Protein AF-A0A9D2N0K3-F1 (afdb_monomer_lite)

Sequence (232 aa):
MRGRILAAALCLTGLLSFAAYGDQWVEIEDGVWEYRLDDGTYLADGFTPDGYFIDGSGRWTENAVVLETEVPNRNSFLPPTDENAFLDYADILNDVQRVLYWDLGDIRRFRISDDRISFCAADGDELTELFTLYQNRNGGNYQLVLKTGLTREAGKKPSVSWYDYECLRLLLRRISRTGDQLAEAVYYSWEGDNRYGIKMYQQTAVGDALVSYEPSDGAGIYWIEERNLQAS

Secondary structure (DSSP, 8-state):
----------------------SEEEEEETTEEEEE-TTS-B--SEE-TTSPEE-TTS-EESEEEETTEEEEPPSSPPPTT-TTTTGGGHHHHHHHHHHHHHHH-TTEEEEE-SSEEEEEEEETTEEEEEEEEEEETTTTEEEEEE-S-------SS--HHHHHHHHHHHHHHHH-TTHHHHHHHHHHHHHT--TT-PBBTB-EEETTEEEEEEEETTEEEEEEEE------

pLDDT: mean 88.25, std 17.24, range [32.53, 98.81]

Foldseek 3Di:
DDDDDDDDDDDPDPPPPPPQPALDWDDPDVQKIAHGHSVRHTDEQDARPQQAGHYNVRIDGQFDDQLNATHGFDSFFDWLQDQCLWVVCVVSQVVLVVSCCVQPNQQWDWDDDRFKIFIFGDDPPDTHTQKMWGRPNVVRWIKIKHQDQADCDCPPHRDPSNSVLSVQLSVQSSGGSLSNQVSVQVNCVVVPNNPQVAEAPDWGDGHQWTWHWDDDDSIIMIIIHGDDPPPD

Radius of gyration: 24.44 Å; chains: 1; bounding box: 86×34×76 Å

Structure (mmCIF, N/CA/C/O backbone):
data_AF-A0A9D2N0K3-F1
#
_entry.id   AF-A0A9D2N0K3-F1
#
loop_
_atom_site.group_PDB
_atom_site.id
_atom_site.type_symbol
_atom_site.label_atom_id
_atom_site.label_alt_id
_atom_site.label_comp_id
_atom_site.label_asym_id
_atom_site.label_entity_id
_atom_site.label_seq_id
_atom_site.pdbx_PDB_ins_code
_atom_site.Cartn_x
_atom_site.Cartn_y
_atom_site.Cartn_z
_atom_site.occupancy
_atom_site.B_iso_or_equiv
_atom_site.auth_seq_id
_atom_site.auth_comp_id
_atom_site.auth_asym_id
_atom_site.auth_atom_id
_atom_site.pdbx_PDB_model_num
ATOM 1 N N . MET A 1 1 ? 66.354 -16.611 -58.369 1.00 35.78 1 MET A N 1
ATOM 2 C CA . MET A 1 1 ? 66.027 -15.381 -57.614 1.00 35.78 1 MET A CA 1
ATOM 3 C C . MET A 1 1 ? 64.525 -15.331 -57.393 1.00 35.78 1 MET A C 1
ATOM 5 O O . MET A 1 1 ? 63.779 -15.678 -58.295 1.00 35.78 1 MET A O 1
ATOM 9 N N . ARG A 1 2 ? 64.121 -15.031 -56.156 1.00 35.09 2 ARG A N 1
ATOM 10 C CA . ARG A 1 2 ? 62.748 -15.051 -55.631 1.00 35.09 2 ARG A CA 1
ATOM 11 C C . ARG A 1 2 ? 61.923 -13.872 -56.164 1.00 35.09 2 ARG A C 1
ATOM 13 O O . ARG A 1 2 ? 62.448 -12.771 -56.241 1.00 35.09 2 ARG A O 1
ATOM 20 N N . GLY A 1 3 ? 60.631 -14.099 -56.401 1.00 32.53 3 GLY A N 1
ATOM 21 C CA . GLY A 1 3 ? 59.621 -13.054 -56.595 1.00 32.53 3 GLY A CA 1
ATOM 22 C C . GLY A 1 3 ? 58.213 -13.654 -56.601 1.00 32.53 3 GLY A C 1
ATOM 23 O O . GLY A 1 3 ? 57.745 -14.109 -57.636 1.00 32.53 3 GLY A O 1
ATOM 24 N N . ARG A 1 4 ? 57.573 -13.725 -55.427 1.00 36.72 4 ARG A N 1
ATOM 25 C CA . ARG A 1 4 ? 56.126 -13.979 -55.257 1.00 36.72 4 ARG A CA 1
ATOM 26 C C . ARG A 1 4 ? 55.401 -12.628 -55.314 1.00 36.72 4 ARG A C 1
ATOM 28 O O . ARG A 1 4 ? 56.039 -11.648 -54.953 1.00 36.72 4 ARG A O 1
ATOM 35 N N . ILE A 1 5 ? 54.112 -12.621 -55.677 1.00 35.97 5 ILE A N 1
ATOM 36 C CA . ILE A 1 5 ? 52.979 -11.785 -55.183 1.00 35.97 5 ILE A CA 1
ATOM 37 C C . ILE A 1 5 ? 51.836 -12.000 -56.205 1.00 35.97 5 ILE A C 1
ATOM 39 O O . ILE A 1 5 ? 51.990 -11.671 -57.373 1.00 35.97 5 ILE A O 1
ATOM 43 N N . LEU A 1 6 ? 50.874 -12.888 -55.926 1.00 32.53 6 LEU A N 1
ATOM 44 C CA . LEU A 1 6 ? 49.626 -12.721 -55.152 1.00 32.53 6 LEU A CA 1
ATOM 45 C C . LEU A 1 6 ? 48.484 -12.108 -55.980 1.00 32.53 6 LEU A C 1
ATOM 47 O O . LEU A 1 6 ? 48.467 -10.919 -56.277 1.00 32.53 6 LEU A O 1
ATOM 51 N N . ALA A 1 7 ? 47.523 -12.973 -56.313 1.00 34.91 7 ALA A N 1
ATOM 52 C CA . ALA A 1 7 ? 46.204 -12.631 -56.820 1.00 34.91 7 ALA A CA 1
ATOM 53 C C . ALA A 1 7 ? 45.359 -12.025 -55.689 1.00 34.91 7 ALA A C 1
ATOM 55 O O . ALA A 1 7 ? 45.264 -12.612 -54.610 1.00 34.91 7 ALA A O 1
ATOM 56 N N . ALA A 1 8 ? 44.742 -10.870 -55.936 1.00 32.66 8 ALA A N 1
ATOM 57 C CA . ALA A 1 8 ? 43.737 -10.299 -55.051 1.00 32.66 8 ALA A CA 1
ATOM 58 C C . ALA A 1 8 ? 42.359 -10.836 -55.463 1.00 32.66 8 ALA A C 1
ATOM 60 O O . ALA A 1 8 ? 41.856 -10.524 -56.541 1.00 32.66 8 ALA A O 1
ATOM 61 N N . ALA A 1 9 ? 41.785 -11.687 -54.614 1.00 36.09 9 ALA A N 1
ATOM 62 C CA . ALA A 1 9 ? 40.420 -12.170 -54.741 1.00 36.09 9 ALA A CA 1
ATOM 63 C C . ALA A 1 9 ? 39.441 -11.114 -54.207 1.00 36.09 9 ALA A C 1
ATOM 65 O O . ALA A 1 9 ? 39.617 -10.574 -53.115 1.00 36.09 9 ALA A O 1
ATOM 66 N N . LEU A 1 10 ? 38.407 -10.849 -55.003 1.00 39.22 10 LEU A N 1
ATOM 67 C CA . LEU A 1 10 ? 37.216 -10.097 -54.633 1.00 39.22 10 LEU A CA 1
ATOM 68 C C . LEU A 1 10 ? 36.451 -10.887 -53.553 1.00 39.22 10 LEU A C 1
ATOM 70 O O . LEU A 1 10 ? 35.930 -11.961 -53.843 1.00 39.22 10 LEU A O 1
ATOM 74 N N . CYS A 1 11 ? 36.346 -10.355 -52.337 1.00 34.84 11 CYS A N 1
ATOM 75 C CA . CYS A 1 11 ? 35.355 -10.795 -51.353 1.00 34.84 11 CYS A CA 1
ATOM 76 C C . CYS A 1 11 ? 34.514 -9.582 -50.960 1.00 34.84 11 CYS A C 1
ATOM 78 O O . CYS A 1 11 ? 34.886 -8.803 -50.087 1.00 34.84 11 CYS A O 1
ATOM 80 N N . LEU A 1 12 ? 33.387 -9.409 -51.649 1.00 39.19 12 LEU A N 1
ATOM 81 C CA . LEU A 1 12 ? 32.338 -8.476 -51.262 1.00 39.19 12 LEU A CA 1
ATOM 82 C C . LEU A 1 12 ? 31.472 -9.177 -50.203 1.00 39.19 12 LEU A C 1
ATOM 84 O O . LEU A 1 12 ? 30.485 -9.831 -50.528 1.00 39.19 12 LEU A O 1
ATOM 88 N N . THR A 1 13 ? 31.874 -9.116 -48.935 1.00 48.97 13 THR A N 1
ATOM 89 C CA . THR A 1 13 ? 31.016 -9.557 -47.829 1.00 48.97 13 THR A CA 1
ATOM 90 C C . THR A 1 13 ? 30.050 -8.429 -47.498 1.00 48.97 13 THR A C 1
ATOM 92 O O . THR A 1 13 ? 30.438 -7.432 -46.890 1.00 48.97 13 THR A O 1
ATOM 95 N N . GLY A 1 14 ? 28.793 -8.577 -47.916 1.00 46.31 14 GLY A N 1
ATOM 96 C CA . GLY A 1 14 ? 27.699 -7.775 -47.385 1.00 46.31 14 GLY A CA 1
ATOM 97 C C . GLY A 1 14 ? 27.565 -8.051 -45.891 1.00 46.31 14 GLY A C 1
ATOM 98 O O . GLY A 1 14 ? 27.088 -9.112 -45.496 1.00 46.31 14 GLY A O 1
ATOM 99 N N . LEU A 1 15 ? 28.016 -7.109 -45.067 1.00 41.28 15 LEU A N 1
ATOM 100 C CA . LEU A 1 15 ? 27.668 -7.056 -43.655 1.00 41.28 15 LEU A CA 1
ATOM 101 C C . LEU A 1 15 ? 26.193 -6.657 -43.565 1.00 41.28 15 LEU A C 1
ATOM 103 O O . LEU A 1 15 ? 25.858 -5.476 -43.551 1.00 41.28 15 LEU A O 1
ATOM 107 N N . LEU A 1 16 ? 25.301 -7.645 -43.518 1.00 45.38 16 LEU A N 1
ATOM 108 C CA . LEU A 1 16 ? 24.021 -7.463 -42.842 1.00 45.38 16 LEU A CA 1
ATOM 109 C C . LEU A 1 16 ? 24.315 -7.484 -41.342 1.00 45.38 16 LEU A C 1
ATOM 111 O O . LEU A 1 16 ? 24.185 -8.514 -40.686 1.00 45.38 16 LEU A O 1
ATOM 115 N N . SER A 1 17 ? 24.764 -6.353 -40.805 1.00 43.19 17 SER A N 1
ATOM 116 C CA . SER A 1 17 ? 24.673 -6.131 -39.368 1.00 43.19 17 SER A CA 1
ATOM 117 C C . SER A 1 17 ? 23.209 -5.829 -39.076 1.00 43.19 17 SER A C 1
ATOM 119 O O . SER A 1 17 ? 22.754 -4.700 -39.246 1.00 43.19 17 SER A O 1
ATOM 121 N N . PHE A 1 18 ? 22.452 -6.858 -38.698 1.00 44.47 18 PHE A N 1
ATOM 122 C CA . PHE A 1 18 ? 21.225 -6.650 -37.943 1.00 44.47 18 PHE A CA 1
ATOM 123 C C . PHE A 1 18 ? 21.632 -5.862 -36.702 1.00 44.47 18 PHE A C 1
ATOM 125 O O . PHE A 1 18 ? 22.438 -6.341 -35.906 1.00 44.47 18 PHE A O 1
ATOM 132 N N . ALA A 1 19 ? 21.151 -4.632 -36.568 1.00 46.88 19 ALA A N 1
ATOM 133 C CA . ALA A 1 19 ? 21.215 -3.968 -35.284 1.00 46.88 19 ALA A CA 1
ATOM 134 C C . ALA A 1 19 ? 20.351 -4.802 -34.328 1.00 46.88 19 ALA A C 1
ATOM 136 O O . ALA A 1 19 ? 19.125 -4.808 -34.436 1.00 46.88 19 ALA A O 1
ATOM 137 N N . ALA A 1 20 ? 21.001 -5.580 -33.464 1.00 50.56 20 ALA A N 1
ATOM 138 C CA . ALA A 1 20 ? 20.364 -6.141 -32.287 1.00 50.56 20 ALA A CA 1
ATOM 139 C C . ALA A 1 20 ? 20.064 -4.949 -31.373 1.00 50.56 20 ALA A C 1
ATOM 141 O O . ALA A 1 20 ? 20.935 -4.453 -30.667 1.00 50.56 20 ALA A O 1
ATOM 142 N N . TYR A 1 21 ? 18.858 -4.404 -31.510 1.00 53.94 21 TYR A N 1
ATOM 143 C CA . TYR A 1 21 ? 18.329 -3.324 -30.688 1.00 53.94 21 TYR A CA 1
ATOM 144 C C . TYR A 1 21 ? 17.728 -3.912 -29.399 1.00 53.94 21 TYR A C 1
ATOM 146 O O . TYR A 1 21 ? 16.558 -3.677 -29.103 1.00 53.94 21 TYR A O 1
ATOM 154 N N . GLY A 1 22 ? 18.502 -4.704 -28.661 1.00 62.56 22 GLY A N 1
ATOM 155 C CA . GLY A 1 22 ? 18.151 -5.118 -27.305 1.00 62.56 22 GLY A CA 1
ATOM 156 C C . GLY A 1 22 ? 18.822 -4.247 -26.257 1.00 62.56 22 GLY A C 1
ATOM 157 O O . GLY A 1 22 ? 19.669 -3.420 -26.590 1.00 62.56 22 GLY A O 1
ATOM 158 N N . ASP A 1 23 ? 18.387 -4.405 -25.014 1.00 82.19 23 ASP A N 1
ATOM 159 C CA . ASP A 1 23 ? 18.859 -3.680 -23.834 1.00 82.19 23 ASP A CA 1
ATOM 160 C C . ASP A 1 23 ? 18.548 -2.173 -23.871 1.00 82.19 23 ASP A C 1
ATOM 162 O O . ASP A 1 23 ? 19.384 -1.321 -23.565 1.00 82.19 23 ASP A O 1
ATOM 166 N N . GLN A 1 24 ? 17.329 -1.814 -24.295 1.00 91.81 24 GLN A N 1
ATOM 167 C CA . GLN A 1 24 ? 16.928 -0.408 -24.375 1.00 91.81 24 GLN A CA 1
ATOM 168 C C . GLN A 1 24 ? 15.461 -0.156 -24.045 1.00 91.81 24 GLN A C 1
ATOM 170 O O . GLN A 1 24 ? 14.576 -0.969 -24.324 1.00 91.81 24 GLN A O 1
ATOM 175 N N . TRP A 1 25 ? 15.222 1.051 -23.549 1.00 92.94 25 TRP A N 1
ATOM 176 C CA . TRP A 1 25 ? 13.902 1.635 -23.403 1.00 92.94 25 TRP A CA 1
ATOM 177 C C . TRP A 1 25 ? 13.334 2.071 -24.751 1.00 92.94 25 TRP A C 1
ATOM 179 O O . TRP A 1 25 ? 14.001 2.752 -25.534 1.00 92.94 25 TRP A O 1
ATOM 189 N N . VAL A 1 26 ? 12.085 1.696 -25.007 1.00 93.50 26 VAL A N 1
ATOM 190 C CA . VAL A 1 26 ? 11.316 2.124 -26.174 1.00 93.50 26 VAL A CA 1
ATOM 191 C C . VAL A 1 26 ? 10.008 2.726 -25.691 1.00 93.50 26 VAL A C 1
ATOM 193 O O . VAL A 1 26 ? 9.191 2.035 -25.090 1.00 93.50 26 VAL A O 1
ATOM 196 N N . GLU A 1 27 ? 9.806 4.011 -25.966 1.00 94.25 27 GLU A N 1
ATOM 197 C CA . GLU A 1 27 ? 8.522 4.672 -25.747 1.00 94.25 27 GLU A CA 1
ATOM 198 C C . GLU A 1 27 ? 7.529 4.200 -26.816 1.00 94.25 27 GLU A C 1
ATOM 200 O O . GLU A 1 27 ? 7.789 4.317 -28.019 1.00 94.25 27 GLU A O 1
ATOM 205 N N . ILE A 1 28 ? 6.418 3.610 -26.381 1.00 93.38 28 ILE A N 1
ATOM 206 C CA . ILE A 1 28 ? 5.379 3.069 -27.268 1.00 93.38 28 ILE A CA 1
ATOM 207 C C . ILE A 1 28 ? 4.177 4.009 -27.393 1.00 93.38 28 ILE A C 1
ATOM 209 O O . ILE A 1 28 ? 3.519 4.030 -28.433 1.00 93.38 28 ILE A O 1
ATOM 213 N N . GLU A 1 29 ? 3.919 4.798 -26.353 1.00 91.19 29 GLU A N 1
ATOM 214 C CA . GLU A 1 29 ? 2.908 5.852 -26.254 1.00 91.19 29 GLU A CA 1
ATOM 215 C C . GLU A 1 29 ? 3.476 6.941 -25.328 1.00 91.19 29 GLU A C 1
ATOM 217 O O . GLU A 1 29 ? 4.424 6.673 -24.598 1.00 91.19 29 GLU A O 1
ATOM 222 N N . ASP A 1 30 ? 2.916 8.152 -25.347 1.00 88.44 30 ASP A N 1
ATOM 223 C CA . ASP A 1 30 ? 3.392 9.276 -24.520 1.00 88.44 30 ASP A CA 1
ATOM 224 C C . ASP A 1 30 ? 3.486 8.877 -23.033 1.00 88.44 30 ASP A C 1
ATOM 226 O O . ASP A 1 30 ? 2.473 8.564 -22.400 1.00 88.44 30 ASP A O 1
ATOM 230 N N . GLY A 1 31 ? 4.708 8.816 -22.494 1.00 84.88 31 GLY A N 1
ATOM 231 C CA . GLY A 1 31 ? 4.978 8.417 -21.109 1.00 84.88 31 GLY A CA 1
ATOM 232 C C . GLY A 1 31 ? 4.842 6.915 -20.805 1.00 84.88 31 GLY A C 1
ATOM 233 O O . GLY A 1 31 ? 4.964 6.528 -19.639 1.00 84.88 31 GLY A O 1
ATOM 234 N N . VAL A 1 32 ? 4.614 6.065 -21.814 1.00 89.56 32 VAL A N 1
ATOM 235 C CA . VAL A 1 32 ? 4.508 4.602 -21.687 1.00 89.56 32 VAL A CA 1
ATOM 236 C C . VAL A 1 32 ? 5.680 3.931 -22.395 1.00 89.56 32 VAL A C 1
ATOM 238 O O . VAL A 1 32 ? 5.865 4.056 -23.607 1.00 89.56 32 VAL A O 1
ATOM 241 N N . TRP A 1 33 ? 6.437 3.148 -21.637 1.00 92.94 33 TRP A N 1
ATOM 242 C CA . TRP A 1 33 ? 7.704 2.569 -22.060 1.00 92.94 33 TRP A CA 1
ATOM 243 C C . TRP A 1 33 ? 7.689 1.043 -21.971 1.00 92.94 33 TRP A C 1
ATOM 245 O O . TRP A 1 33 ? 7.097 0.468 -21.061 1.00 92.94 33 TRP A O 1
ATOM 255 N N . GLU A 1 34 ? 8.393 0.387 -22.886 1.00 94.06 34 GLU A N 1
ATOM 256 C CA . GLU A 1 34 ? 8.736 -1.036 -22.826 1.00 94.06 34 GLU A CA 1
ATOM 257 C C . GLU A 1 34 ? 10.262 -1.184 -22.802 1.00 94.06 34 GLU A C 1
ATOM 259 O O . GLU A 1 34 ? 10.984 -0.391 -23.416 1.00 94.06 34 GLU A O 1
ATOM 264 N N . TYR A 1 35 ? 10.768 -2.222 -22.133 1.00 93.44 35 TYR A N 1
ATOM 265 C CA . TYR A 1 35 ? 12.195 -2.546 -22.147 1.00 93.44 35 TYR A CA 1
ATOM 266 C C . TYR A 1 35 ? 12.464 -3.724 -23.086 1.00 93.44 35 TYR A C 1
ATOM 268 O O . TYR A 1 35 ? 12.044 -4.848 -22.804 1.00 93.44 35 TYR A O 1
ATOM 276 N N . ARG A 1 36 ? 13.145 -3.486 -24.213 1.00 93.06 36 ARG A N 1
ATOM 277 C CA . ARG A 1 36 ? 13.449 -4.531 -25.206 1.00 93.06 36 ARG A CA 1
ATOM 278 C C . ARG A 1 36 ? 14.709 -5.299 -24.844 1.00 93.06 36 ARG A C 1
ATOM 280 O O . ARG A 1 36 ? 15.718 -4.695 -24.506 1.00 93.06 36 ARG A O 1
ATOM 287 N N . LEU A 1 37 ? 14.659 -6.618 -24.986 1.00 90.56 37 LEU A N 1
ATOM 288 C CA . LEU A 1 37 ? 15.765 -7.544 -24.748 1.00 90.56 37 LEU A CA 1
ATOM 289 C C . LEU A 1 37 ? 16.501 -7.884 -26.056 1.00 90.56 37 LEU A C 1
ATOM 291 O O . LEU A 1 37 ? 15.980 -7.689 -27.156 1.00 90.56 37 LEU A O 1
ATOM 295 N N . ASP A 1 38 ? 17.720 -8.417 -25.941 1.00 87.31 38 ASP A N 1
ATOM 296 C CA . ASP A 1 38 ? 18.589 -8.791 -27.077 1.00 87.31 38 ASP A CA 1
ATOM 297 C C . ASP A 1 38 ? 17.988 -9.831 -28.026 1.00 87.31 38 ASP A C 1
ATOM 299 O O . ASP A 1 38 ? 18.320 -9.862 -29.213 1.00 87.31 38 ASP A O 1
ATOM 303 N N . ASP A 1 39 ? 17.080 -10.668 -27.533 1.00 85.31 39 ASP A N 1
ATOM 304 C CA . ASP A 1 39 ? 16.366 -11.663 -28.336 1.00 85.31 39 ASP A CA 1
ATOM 305 C C . ASP A 1 39 ? 15.166 -11.078 -29.108 1.00 85.31 39 ASP A C 1
ATOM 307 O O . ASP A 1 39 ? 14.464 -11.806 -29.815 1.00 85.31 39 ASP A O 1
ATOM 311 N N . GLY A 1 40 ? 14.946 -9.763 -29.007 1.00 82.19 40 GLY A N 1
ATOM 312 C CA . GLY A 1 40 ? 13.846 -9.047 -29.646 1.00 82.19 40 GLY A CA 1
ATOM 313 C C . GLY A 1 40 ? 12.512 -9.156 -28.904 1.00 82.19 40 GLY A C 1
ATOM 314 O O . GLY A 1 40 ? 11.510 -8.642 -29.409 1.00 82.19 40 GLY A O 1
ATOM 315 N N . THR A 1 41 ? 12.477 -9.803 -27.736 1.00 89.50 41 THR A N 1
ATOM 316 C CA . THR A 1 41 ? 11.326 -9.767 -26.824 1.00 89.50 41 THR A CA 1
ATOM 317 C C . THR A 1 41 ? 11.370 -8.518 -25.936 1.00 89.50 41 THR A C 1
ATOM 319 O O . THR A 1 41 ? 12.252 -7.667 -26.074 1.00 89.50 41 THR A O 1
ATOM 322 N N . TYR A 1 42 ? 10.390 -8.370 -25.049 1.00 91.06 42 TYR A N 1
ATOM 323 C CA . TYR A 1 42 ? 10.362 -7.317 -24.041 1.00 91.06 42 TYR A CA 1
ATOM 324 C C . TYR A 1 42 ? 10.319 -7.931 -22.642 1.00 91.06 42 TYR A C 1
ATOM 326 O O . TYR A 1 42 ? 9.783 -9.025 -22.443 1.00 91.06 42 TYR A O 1
ATOM 334 N N . LEU A 1 43 ? 10.902 -7.224 -21.676 1.00 91.69 43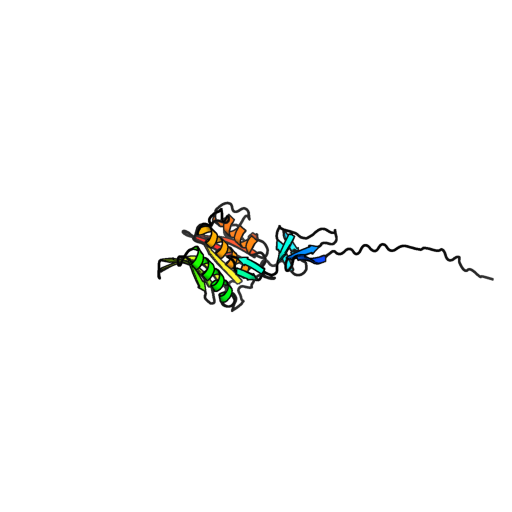 LEU A N 1
ATOM 335 C CA . LEU A 1 43 ? 10.849 -7.601 -20.271 1.00 91.69 43 LEU A CA 1
ATOM 336 C C . LEU A 1 43 ? 9.415 -7.446 -19.751 1.00 91.69 43 LEU A C 1
ATOM 338 O O . LEU A 1 43 ? 8.772 -6.431 -19.994 1.00 91.69 43 LEU A O 1
ATOM 342 N N . ALA A 1 44 ? 8.938 -8.433 -19.002 1.00 91.94 44 ALA A N 1
ATOM 343 C CA . ALA A 1 44 ? 7.699 -8.360 -18.237 1.00 91.94 44 ALA A CA 1
ATOM 344 C C . ALA A 1 44 ? 7.917 -9.044 -16.885 1.00 91.94 44 ALA A C 1
ATOM 346 O O . ALA A 1 44 ? 8.620 -10.055 -16.825 1.00 91.94 44 ALA A O 1
ATOM 347 N N . ASP A 1 45 ? 7.318 -8.490 -15.829 1.00 88.12 45 ASP A N 1
ATOM 348 C CA . ASP A 1 45 ? 7.452 -8.959 -14.441 1.00 88.12 45 ASP A CA 1
ATOM 349 C C . ASP A 1 45 ? 8.922 -9.114 -14.000 1.00 88.12 45 ASP A C 1
ATOM 351 O O . ASP A 1 45 ? 9.388 -10.190 -13.615 1.00 88.12 45 ASP A O 1
ATOM 355 N N . GLY A 1 46 ? 9.696 -8.032 -14.109 1.00 85.62 46 GLY A N 1
ATOM 356 C CA . GLY A 1 46 ? 11.133 -8.080 -13.850 1.00 85.62 46 GLY A CA 1
ATOM 357 C C . GLY A 1 46 ? 11.804 -6.719 -13.721 1.00 85.62 46 GLY A C 1
ATOM 358 O O . GLY A 1 46 ? 11.205 -5.678 -13.974 1.00 85.62 46 GLY A O 1
ATOM 359 N N . PHE A 1 47 ? 13.075 -6.735 -13.318 1.00 85.50 47 PHE A N 1
ATOM 360 C CA . PHE A 1 47 ? 13.886 -5.527 -13.185 1.00 85.50 47 PHE A CA 1
ATOM 361 C C . PHE A 1 47 ? 14.740 -5.297 -14.428 1.00 85.50 47 PHE A C 1
ATOM 363 O O . PHE A 1 47 ? 15.424 -6.213 -14.890 1.00 85.50 47 PHE A O 1
ATOM 370 N N . THR A 1 48 ? 14.730 -4.070 -14.935 1.00 86.56 48 THR A N 1
ATOM 371 C CA . THR A 1 48 ? 15.694 -3.618 -15.934 1.00 86.56 48 THR A CA 1
ATOM 372 C C . THR A 1 48 ? 17.092 -3.512 -15.301 1.00 86.56 48 THR A C 1
ATOM 374 O O . THR A 1 48 ? 17.206 -3.323 -14.082 1.00 86.56 48 THR A O 1
ATOM 377 N N . PRO A 1 49 ? 18.181 -3.610 -16.088 1.00 84.62 49 PRO A N 1
ATOM 378 C CA . PRO A 1 49 ? 19.550 -3.477 -15.580 1.00 84.62 49 PRO A CA 1
ATOM 379 C C . PRO A 1 49 ? 19.830 -2.152 -14.855 1.00 84.62 49 PRO A C 1
ATOM 381 O O . PRO A 1 49 ? 20.653 -2.108 -13.942 1.00 84.62 49 PRO A O 1
ATOM 384 N N . ASP A 1 50 ? 19.138 -1.078 -15.240 1.00 82.50 50 ASP A N 1
ATOM 385 C CA . ASP A 1 50 ? 19.206 0.253 -14.624 1.00 82.50 50 ASP A CA 1
ATOM 386 C C . ASP A 1 50 ? 18.262 0.428 -13.414 1.00 82.50 50 ASP A C 1
ATOM 388 O O . ASP A 1 50 ? 18.265 1.484 -12.782 1.00 82.50 50 ASP A O 1
ATOM 392 N N . GLY A 1 51 ? 17.532 -0.623 -13.019 1.00 78.31 51 GLY A N 1
ATOM 393 C CA . GLY A 1 51 ? 16.897 -0.739 -11.702 1.00 78.31 51 GLY A CA 1
ATOM 394 C C . GLY A 1 51 ? 15.400 -0.429 -11.633 1.00 78.31 51 GLY A C 1
ATOM 395 O O . GLY A 1 51 ? 14.851 -0.406 -10.522 1.00 78.31 51 GLY A O 1
ATOM 396 N N . TYR A 1 52 ? 14.737 -0.231 -12.774 1.00 83.62 52 TYR A N 1
ATOM 397 C CA . TYR A 1 52 ? 13.289 -0.038 -12.863 1.00 83.62 52 TYR A CA 1
ATOM 398 C C . TYR A 1 52 ? 12.569 -1.384 -12.878 1.00 83.62 52 TYR A C 1
ATOM 400 O O . TYR A 1 52 ? 13.064 -2.360 -13.432 1.00 83.62 52 TYR A O 1
ATOM 408 N N . PHE A 1 53 ? 11.387 -1.448 -12.273 1.00 85.31 53 PHE A N 1
ATOM 409 C CA . PHE A 1 53 ? 10.547 -2.640 -12.328 1.00 85.31 53 PHE A CA 1
ATOM 410 C C . PHE A 1 53 ? 9.513 -2.510 -13.448 1.00 85.31 53 PHE A C 1
ATOM 412 O O . PHE A 1 53 ? 8.742 -1.553 -13.449 1.00 85.31 53 PHE A O 1
ATOM 419 N N . ILE A 1 54 ? 9.480 -3.480 -14.360 1.00 86.06 54 ILE A N 1
ATOM 420 C CA . ILE A 1 54 ? 8.422 -3.648 -15.356 1.00 86.06 54 ILE A CA 1
ATOM 421 C C . ILE A 1 54 ? 7.397 -4.629 -14.797 1.00 86.06 54 ILE A C 1
ATOM 423 O O . ILE A 1 54 ? 7.753 -5.749 -14.426 1.00 86.06 54 ILE A O 1
ATOM 427 N N . ASP A 1 55 ? 6.130 -4.227 -14.754 1.00 82.88 55 ASP A N 1
ATOM 428 C CA . ASP A 1 55 ? 5.065 -5.098 -14.265 1.00 82.88 55 ASP A CA 1
ATOM 429 C C . ASP A 1 55 ? 4.717 -6.222 -15.266 1.00 82.88 55 ASP A C 1
ATOM 431 O O . ASP A 1 55 ? 5.300 -6.353 -16.348 1.00 82.88 55 ASP A O 1
ATOM 435 N N . GLY A 1 56 ? 3.753 -7.073 -14.909 1.00 83.56 56 GLY A N 1
ATOM 436 C CA . GLY A 1 56 ? 3.330 -8.194 -15.753 1.00 83.56 56 GLY A CA 1
ATOM 437 C C . GLY A 1 56 ? 2.709 -7.798 -17.100 1.00 83.56 56 GLY A C 1
ATOM 438 O O . GLY A 1 56 ? 2.544 -8.663 -17.960 1.00 83.56 56 GLY A O 1
ATOM 439 N N . SER A 1 57 ? 2.370 -6.521 -17.315 1.00 86.44 57 SER A N 1
ATOM 440 C CA . SER A 1 57 ? 1.915 -6.022 -18.618 1.00 86.44 57 SER A CA 1
ATOM 441 C C . SER A 1 57 ? 3.065 -5.807 -19.607 1.00 86.44 57 SER A C 1
ATOM 443 O O . SER A 1 57 ? 2.812 -5.698 -20.808 1.00 86.44 57 SER A O 1
ATOM 445 N N . GLY A 1 58 ? 4.311 -5.769 -19.122 1.00 88.69 58 GLY A N 1
ATOM 446 C CA . GLY A 1 58 ? 5.485 -5.430 -19.927 1.00 88.69 58 GLY A CA 1
ATOM 447 C C . GLY A 1 58 ? 5.690 -3.927 -20.122 1.00 88.69 58 GLY A C 1
ATOM 448 O O . GLY A 1 58 ? 6.564 -3.531 -20.890 1.00 88.69 58 GLY A O 1
ATOM 449 N N . ARG A 1 59 ? 4.895 -3.089 -19.444 1.00 89.69 59 ARG A N 1
ATOM 450 C CA . ARG A 1 59 ? 4.916 -1.631 -19.584 1.00 89.69 59 ARG A CA 1
ATOM 451 C C . ARG A 1 59 ? 5.421 -0.959 -18.314 1.00 89.69 59 ARG A C 1
ATOM 453 O O . ARG A 1 59 ? 5.233 -1.453 -17.204 1.00 89.69 59 ARG A O 1
ATOM 460 N N . TRP A 1 60 ? 6.024 0.205 -18.494 1.00 89.31 60 TRP A N 1
ATOM 461 C CA . TRP A 1 60 ? 6.430 1.108 -17.429 1.00 89.31 60 TRP A CA 1
ATOM 462 C C . TRP A 1 60 ? 5.939 2.517 -17.727 1.00 89.31 60 TRP A C 1
ATOM 464 O O . TRP A 1 60 ? 5.973 2.972 -18.869 1.00 89.31 60 TRP A O 1
ATOM 474 N N . THR A 1 61 ? 5.492 3.212 -16.691 1.00 87.00 61 THR A N 1
ATOM 475 C CA . THR A 1 61 ? 5.096 4.619 -16.758 1.00 87.00 61 THR A CA 1
ATOM 476 C C . THR A 1 61 ? 5.863 5.415 -15.714 1.00 87.00 61 THR A C 1
ATOM 478 O O . THR A 1 61 ? 6.325 4.857 -14.719 1.00 87.00 61 THR A O 1
ATOM 481 N N . GLU A 1 62 ? 5.986 6.726 -15.903 1.00 84.69 62 GLU A N 1
ATOM 482 C CA . GLU A 1 62 ? 6.620 7.597 -14.903 1.00 84.69 62 GLU A CA 1
ATOM 483 C C . GLU A 1 62 ? 5.749 7.749 -13.646 1.00 84.69 62 GLU A C 1
ATOM 485 O O . GLU A 1 62 ? 6.241 7.726 -12.517 1.00 84.69 62 GLU A O 1
ATOM 490 N N . ASN A 1 63 ? 4.433 7.825 -13.844 1.00 89.12 63 ASN A N 1
ATOM 491 C CA . ASN A 1 63 ? 3.442 7.949 -12.784 1.00 89.12 63 ASN A CA 1
ATOM 492 C C . ASN A 1 63 ? 2.425 6.810 -12.877 1.00 89.12 63 ASN A C 1
ATOM 494 O O . ASN A 1 63 ? 2.066 6.356 -13.968 1.00 89.12 63 ASN A O 1
ATOM 498 N N . ALA A 1 64 ? 1.918 6.371 -11.732 1.00 89.69 64 ALA A N 1
ATOM 499 C CA . ALA A 1 64 ? 0.668 5.628 -11.659 1.00 89.69 64 ALA A CA 1
ATOM 500 C C . ALA A 1 64 ? -0.479 6.561 -11.288 1.00 89.69 64 ALA A C 1
ATOM 502 O O . ALA A 1 64 ? -0.268 7.626 -10.718 1.00 89.69 64 ALA A O 1
ATOM 503 N N . VAL A 1 65 ? -1.707 6.126 -11.553 1.00 92.88 65 VAL A N 1
ATOM 504 C CA . VAL A 1 65 ? -2.903 6.824 -11.082 1.00 92.88 65 VAL A CA 1
ATOM 505 C C . VAL A 1 65 ? -3.486 6.061 -9.897 1.00 92.88 65 VAL A C 1
ATOM 507 O O . VAL A 1 65 ? -3.745 4.857 -9.983 1.00 92.88 65 VAL A O 1
ATOM 510 N N . VAL A 1 66 ? -3.685 6.752 -8.777 1.00 96.00 66 VAL A N 1
ATOM 511 C CA . VAL A 1 66 ? -4.400 6.250 -7.597 1.00 96.00 66 VAL A CA 1
ATOM 512 C C . VAL A 1 66 ? -5.504 7.243 -7.279 1.00 96.00 66 VAL A C 1
ATOM 514 O O . VAL A 1 66 ? -5.202 8.390 -6.977 1.00 96.00 66 VAL A O 1
ATOM 517 N N . LEU A 1 67 ? -6.769 6.816 -7.351 1.00 97.00 67 LEU A N 1
ATOM 518 C CA . LEU A 1 67 ? -7.927 7.681 -7.078 1.00 97.00 67 LEU A CA 1
ATOM 519 C C . LEU A 1 67 ? -7.795 9.046 -7.776 1.00 97.00 67 LEU A C 1
ATOM 521 O O . LEU A 1 67 ? -7.698 10.078 -7.123 1.00 97.00 67 LEU A O 1
ATOM 525 N N . GLU A 1 68 ? -7.690 9.017 -9.108 1.00 96.69 68 GLU A N 1
ATOM 526 C CA . GLU A 1 68 ? -7.549 10.204 -9.977 1.00 96.69 68 GLU A CA 1
ATOM 527 C C . GLU A 1 68 ? -6.319 11.092 -9.696 1.00 96.69 68 GLU A C 1
ATOM 529 O O . GLU A 1 68 ? -6.184 12.164 -10.279 1.00 96.69 68 GLU A O 1
ATOM 534 N N . THR A 1 69 ? -5.398 10.642 -8.841 1.00 97.12 69 THR A N 1
ATOM 535 C CA . THR A 1 69 ? -4.178 11.366 -8.474 1.00 97.12 69 THR A CA 1
ATOM 536 C C . THR A 1 69 ? -2.967 10.713 -9.124 1.00 97.12 69 THR A C 1
ATOM 538 O O . THR A 1 69 ? -2.795 9.495 -9.035 1.00 97.12 69 THR A O 1
ATOM 541 N N . GLU A 1 70 ? -2.117 11.514 -9.766 1.00 95.06 70 GLU A N 1
ATOM 542 C CA . GLU A 1 70 ? -0.825 11.052 -10.273 1.00 95.06 70 GLU A CA 1
ATOM 543 C C . GLU A 1 70 ? 0.147 10.826 -9.113 1.00 95.06 70 GLU A C 1
ATOM 545 O O . GLU A 1 70 ? 0.379 11.694 -8.273 1.00 95.06 70 GLU A O 1
ATOM 550 N N . VAL A 1 71 ? 0.712 9.626 -9.068 1.00 94.25 71 VAL A N 1
ATOM 551 C CA . VAL A 1 71 ? 1.633 9.173 -8.033 1.00 94.25 71 VAL A CA 1
ATOM 552 C C . VAL A 1 71 ? 2.938 8.767 -8.708 1.00 94.25 71 VAL A C 1
ATOM 554 O O . VAL A 1 71 ? 2.940 7.772 -9.442 1.00 94.25 71 VAL A O 1
ATOM 557 N N . PRO A 1 72 ? 4.047 9.479 -8.446 1.00 89.81 72 PRO A N 1
ATOM 558 C CA . PRO A 1 72 ? 5.338 9.157 -9.033 1.00 89.81 72 PRO A CA 1
ATOM 559 C C . PRO A 1 72 ? 5.792 7.747 -8.686 1.00 89.81 72 PRO A C 1
ATOM 561 O O . PRO A 1 72 ? 5.773 7.332 -7.519 1.00 89.81 72 PRO A O 1
ATOM 564 N N . ASN A 1 73 ? 6.244 7.021 -9.703 1.00 87.19 73 ASN A N 1
ATOM 565 C CA . ASN A 1 73 ? 6.848 5.715 -9.511 1.00 87.19 73 ASN A CA 1
ATOM 566 C C . ASN A 1 73 ? 8.224 5.873 -8.870 1.00 87.19 73 ASN A C 1
ATOM 568 O O . ASN A 1 73 ? 8.946 6.847 -9.092 1.00 87.19 73 ASN A O 1
ATOM 572 N N . ARG A 1 74 ? 8.589 4.908 -8.025 1.00 87.69 74 ARG A N 1
ATOM 573 C CA . ARG A 1 74 ? 9.905 4.890 -7.391 1.00 87.69 74 ARG A CA 1
ATOM 574 C C . ARG A 1 74 ? 10.872 4.041 -8.191 1.00 87.69 74 ARG A C 1
ATOM 576 O O . ARG A 1 74 ? 10.508 2.982 -8.689 1.00 87.69 74 ARG A O 1
ATOM 583 N N . ASN A 1 75 ? 12.131 4.471 -8.175 1.00 82.44 75 ASN A N 1
ATOM 584 C CA . ASN A 1 75 ? 13.263 3.738 -8.750 1.00 82.44 75 ASN A CA 1
ATOM 585 C C . ASN A 1 75 ? 14.121 3.057 -7.675 1.00 82.44 75 ASN A C 1
ATOM 587 O O . ASN A 1 75 ? 15.113 2.405 -7.987 1.00 82.44 75 ASN A O 1
ATOM 591 N N . SER A 1 76 ? 13.739 3.177 -6.399 1.00 87.88 76 SER A N 1
ATOM 592 C CA . SER A 1 76 ? 14.313 2.421 -5.283 1.00 87.88 76 SER A CA 1
ATOM 593 C C . SER A 1 76 ? 13.303 2.266 -4.148 1.00 87.88 76 SER A C 1
ATOM 595 O O . SER A 1 76 ? 12.375 3.076 -4.012 1.00 87.88 76 SER A O 1
ATOM 597 N N . PHE A 1 77 ? 13.526 1.262 -3.299 1.00 93.12 77 PHE A N 1
ATOM 598 C CA . PHE A 1 77 ? 12.880 1.219 -1.995 1.00 93.12 77 PHE A CA 1
ATOM 599 C C . PHE A 1 77 ? 13.250 2.504 -1.235 1.00 93.12 77 PHE A C 1
ATOM 601 O O . PHE A 1 77 ? 14.384 2.988 -1.326 1.00 93.12 77 PHE A O 1
ATOM 608 N N . LEU A 1 78 ? 12.283 3.127 -0.567 1.00 94.62 78 LEU A N 1
ATOM 609 C CA . LEU A 1 78 ? 12.530 4.309 0.252 1.00 94.62 78 LEU A CA 1
ATOM 610 C C . LEU A 1 78 ? 13.163 3.832 1.563 1.00 94.62 78 LEU A C 1
ATOM 612 O O . LEU A 1 78 ? 12.517 3.084 2.290 1.00 94.62 78 LEU A O 1
ATOM 616 N N . PRO A 1 79 ? 14.410 4.197 1.888 1.00 93.31 79 PRO A N 1
ATOM 617 C CA . PRO A 1 79 ? 15.022 3.711 3.111 1.00 93.31 79 PRO A CA 1
ATOM 618 C C . PRO A 1 79 ? 14.279 4.267 4.339 1.00 93.31 79 PRO A C 1
ATOM 620 O O . PRO A 1 79 ? 14.044 5.477 4.417 1.00 93.31 79 PRO A O 1
ATOM 623 N N . PRO A 1 80 ? 13.988 3.439 5.362 1.00 94.38 80 PRO A N 1
ATOM 624 C CA . PRO A 1 80 ? 13.352 3.898 6.595 1.00 94.38 80 PRO A CA 1
ATOM 625 C C . PRO A 1 80 ? 14.146 4.961 7.355 1.00 94.38 80 PRO A C 1
ATOM 627 O O . PRO A 1 80 ? 13.605 5.546 8.279 1.00 94.38 80 PRO A O 1
ATOM 630 N N . THR A 1 81 ? 15.401 5.234 6.998 1.00 92.62 81 THR A N 1
ATOM 631 C CA . THR A 1 81 ? 16.221 6.303 7.586 1.00 92.62 81 THR A CA 1
ATOM 632 C C . THR A 1 81 ? 15.964 7.693 6.993 1.00 92.62 81 THR A C 1
ATOM 634 O O . THR A 1 81 ? 16.498 8.661 7.525 1.00 92.62 81 THR A O 1
ATOM 637 N N . ASP A 1 82 ? 15.195 7.815 5.905 1.00 92.56 82 ASP A N 1
ATOM 638 C CA . ASP A 1 82 ? 14.887 9.105 5.272 1.00 92.56 82 ASP A CA 1
ATOM 639 C C . ASP A 1 82 ? 14.029 9.991 6.195 1.00 92.56 82 ASP A C 1
ATOM 641 O O . ASP A 1 82 ? 12.915 9.628 6.569 1.00 92.56 82 ASP A O 1
ATOM 645 N N . GLU A 1 83 ? 14.531 11.164 6.581 1.00 89.94 83 GLU A N 1
ATOM 646 C CA . GLU A 1 83 ? 13.860 12.024 7.563 1.00 89.94 83 GLU A CA 1
ATOM 647 C C . GLU A 1 83 ? 12.529 12.617 7.074 1.00 89.94 83 GLU A C 1
ATOM 649 O O . GLU A 1 83 ? 11.681 12.950 7.908 1.00 89.94 83 GLU A O 1
ATOM 654 N N . ASN A 1 84 ? 12.327 12.691 5.756 1.00 90.62 84 ASN A N 1
ATOM 655 C CA . ASN A 1 84 ? 11.151 13.283 5.119 1.00 90.62 84 ASN A CA 1
ATOM 656 C C . ASN A 1 84 ? 10.293 12.239 4.392 1.00 90.62 84 ASN A C 1
ATOM 658 O O . ASN A 1 84 ? 9.427 12.591 3.585 1.00 90.62 84 ASN A O 1
ATOM 662 N N . ALA A 1 85 ? 10.486 10.949 4.705 1.00 90.56 85 ALA A N 1
ATOM 663 C CA . ALA A 1 85 ? 9.815 9.843 4.030 1.00 90.56 85 ALA A CA 1
ATOM 664 C C . ALA A 1 85 ? 8.299 10.039 3.898 1.00 90.56 85 ALA A C 1
ATOM 666 O O . ALA A 1 85 ? 7.738 9.692 2.859 1.00 90.56 85 ALA A O 1
ATOM 667 N N . PHE A 1 86 ? 7.640 10.619 4.901 1.00 95.19 86 PHE A N 1
ATOM 668 C CA . PHE A 1 86 ? 6.200 10.867 4.860 1.00 95.19 86 PHE A CA 1
ATOM 669 C C . PHE A 1 86 ? 5.829 12.316 4.569 1.00 95.19 86 PHE A C 1
ATOM 671 O O . PHE A 1 86 ? 4.949 12.531 3.744 1.00 95.19 86 PHE A O 1
ATOM 678 N N . LEU A 1 87 ? 6.501 13.302 5.170 1.00 93.69 87 LEU A N 1
ATOM 679 C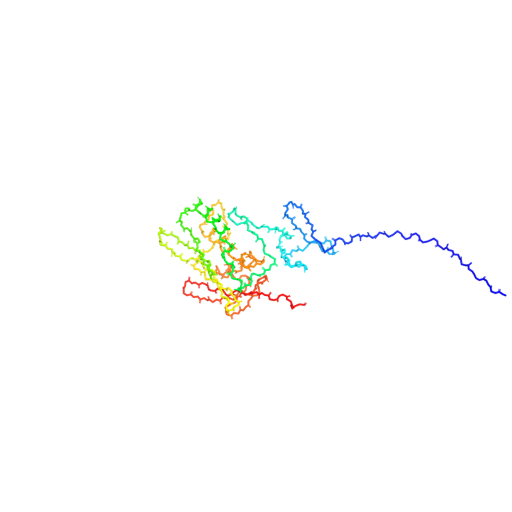 CA . LEU A 1 87 ? 6.123 14.715 5.023 1.00 93.69 87 LEU A CA 1
ATOM 680 C C . LEU A 1 87 ? 6.158 15.204 3.566 1.00 93.69 87 LEU A C 1
ATOM 682 O O . LEU A 1 87 ? 5.247 15.922 3.159 1.00 93.69 87 LEU A O 1
ATOM 686 N N . ASP A 1 88 ? 7.108 14.729 2.755 1.00 92.31 88 ASP A N 1
ATOM 687 C CA . ASP A 1 88 ? 7.191 15.068 1.322 1.00 92.31 88 ASP A CA 1
ATOM 688 C C . ASP A 1 88 ? 6.057 14.453 0.480 1.00 92.31 88 ASP A C 1
ATOM 690 O O . ASP A 1 88 ? 5.935 14.722 -0.712 1.00 92.31 88 ASP A O 1
ATOM 694 N N . TYR A 1 89 ? 5.222 13.603 1.081 1.00 94.44 89 TYR A N 1
ATOM 695 C CA . TYR A 1 89 ? 4.087 12.956 0.428 1.00 94.44 89 TYR A CA 1
ATOM 696 C C . TYR A 1 89 ? 2.748 13.652 0.716 1.00 94.44 89 TYR A C 1
ATOM 698 O O . TYR A 1 89 ? 1.707 13.211 0.229 1.00 94.44 89 TYR A O 1
ATOM 706 N N . ALA A 1 90 ? 2.754 14.739 1.498 1.00 96.56 90 ALA A N 1
ATOM 707 C CA . ALA A 1 90 ? 1.543 15.413 1.962 1.00 96.56 90 ALA A CA 1
ATOM 708 C C . ALA A 1 90 ? 0.649 15.929 0.821 1.00 96.56 90 ALA A C 1
ATOM 710 O O . ALA A 1 90 ? -0.568 15.792 0.911 1.00 96.56 90 ALA A O 1
ATOM 711 N N . ASP A 1 91 ? 1.225 16.477 -0.252 1.00 97.62 91 ASP A N 1
ATOM 712 C CA . ASP A 1 91 ? 0.444 17.017 -1.374 1.00 97.62 91 ASP A CA 1
ATOM 713 C C . ASP A 1 91 ? -0.345 15.917 -2.099 1.00 97.62 91 ASP A C 1
ATOM 715 O O . ASP A 1 91 ? -1.551 16.055 -2.301 1.00 97.62 91 ASP A O 1
ATOM 719 N N . ILE A 1 92 ? 0.290 14.769 -2.357 1.00 97.94 92 ILE A N 1
ATOM 720 C CA . ILE A 1 92 ? -0.367 13.595 -2.952 1.00 97.94 92 ILE A CA 1
ATOM 721 C C . ILE A 1 92 ? -1.477 13.070 -2.031 1.00 97.94 92 ILE A C 1
ATOM 723 O O . ILE A 1 92 ? -2.580 12.770 -2.489 1.00 97.94 92 ILE A O 1
ATOM 727 N N . LEU A 1 93 ? -1.227 12.990 -0.717 1.00 98.31 93 LEU A N 1
ATOM 728 C CA . LEU A 1 93 ? -2.259 12.584 0.243 1.00 98.31 93 LEU A CA 1
ATOM 729 C C . LEU A 1 93 ? -3.439 13.567 0.267 1.00 98.31 93 LEU A C 1
ATOM 731 O O . LEU A 1 93 ? -4.582 13.129 0.376 1.00 98.31 93 LEU A O 1
ATOM 735 N N . ASN A 1 94 ? -3.185 14.873 0.149 1.00 98.38 94 ASN A N 1
ATOM 736 C CA . ASN A 1 94 ? -4.226 15.902 0.098 1.00 98.38 94 ASN A CA 1
ATOM 737 C C . ASN A 1 94 ? -5.071 15.810 -1.181 1.00 98.38 94 ASN A C 1
ATOM 739 O O . ASN A 1 94 ? -6.284 16.031 -1.130 1.00 98.38 94 ASN A O 1
ATOM 743 N N . ASP A 1 95 ? -4.456 15.474 -2.314 1.00 98.56 95 ASP A N 1
ATOM 744 C CA . ASP A 1 95 ? -5.167 15.268 -3.575 1.00 98.56 95 ASP A CA 1
ATOM 745 C C . ASP A 1 95 ? -6.075 14.038 -3.513 1.00 98.56 95 ASP A C 1
ATOM 747 O O . ASP A 1 95 ? -7.276 14.150 -3.778 1.00 98.56 95 ASP A O 1
ATOM 751 N N . VAL A 1 96 ? -5.561 12.910 -3.016 1.00 98.62 96 VAL A N 1
ATOM 752 C CA . VAL A 1 96 ? -6.373 11.704 -2.799 1.00 98.62 96 VAL A CA 1
ATOM 753 C C . VAL A 1 96 ? -7.475 11.953 -1.763 1.00 98.62 96 VAL A C 1
ATOM 755 O O . VAL A 1 96 ? -8.618 11.534 -1.954 1.00 98.62 96 VAL A O 1
ATOM 758 N N . GLN A 1 97 ? -7.181 12.688 -0.686 1.00 98.50 97 GLN A N 1
ATOM 759 C CA . GLN A 1 97 ? -8.169 13.067 0.330 1.00 98.50 97 GLN A CA 1
ATOM 760 C C . GLN A 1 97 ? -9.353 13.840 -0.268 1.00 98.50 97 GLN A C 1
ATOM 762 O O . GLN A 1 97 ? -10.486 13.694 0.202 1.00 98.50 97 GLN A O 1
ATOM 767 N N . ARG A 1 98 ? -9.109 14.648 -1.303 1.00 98.62 98 ARG A N 1
ATOM 768 C CA . ARG A 1 98 ? -10.148 15.402 -2.007 1.00 98.62 98 ARG A CA 1
ATOM 769 C C . ARG A 1 98 ? -11.089 14.481 -2.779 1.00 98.62 98 ARG A C 1
ATOM 771 O O . ARG A 1 98 ? -12.301 14.659 -2.689 1.00 98.62 98 ARG A O 1
ATOM 778 N N . VAL A 1 99 ? -10.540 13.478 -3.462 1.00 98.38 99 VAL A N 1
ATOM 779 C CA . VAL A 1 99 ? -11.322 12.467 -4.190 1.00 98.38 99 VAL A CA 1
ATOM 780 C C . VAL A 1 99 ? -12.162 11.636 -3.227 1.00 98.38 99 VAL A C 1
ATOM 782 O O . VAL A 1 99 ? -13.367 11.499 -3.425 1.00 98.38 99 VAL A O 1
ATOM 785 N N . LEU A 1 100 ? -11.576 11.194 -2.111 1.00 98.56 100 LEU A N 1
ATOM 786 C CA . LEU A 1 100 ? -12.320 10.504 -1.054 1.00 98.56 100 LEU A CA 1
ATOM 787 C C . LEU A 1 100 ? -13.486 11.346 -0.526 1.00 98.56 100 LEU A C 1
ATOM 789 O O . LEU A 1 100 ? -14.589 10.830 -0.366 1.00 98.56 100 LEU A O 1
ATOM 793 N N . TYR A 1 101 ? -13.264 12.639 -0.279 1.00 98.00 101 TYR A N 1
ATOM 794 C CA . TYR A 1 101 ? -14.322 13.531 0.191 1.00 98.00 101 TYR A CA 1
ATOM 795 C C . TYR A 1 101 ? -15.449 13.687 -0.837 1.00 98.00 101 TYR A C 1
ATOM 797 O O . TYR A 1 101 ? -16.621 13.693 -0.462 1.00 98.00 101 TYR A O 1
ATOM 805 N N . TRP A 1 102 ? -15.121 13.806 -2.123 1.00 97.94 102 TRP A N 1
ATOM 806 C CA . TRP A 1 102 ? -16.131 13.919 -3.176 1.00 97.94 102 TRP A CA 1
ATOM 807 C C . TRP A 1 102 ? -16.958 12.646 -3.343 1.00 97.94 102 TRP A C 1
ATOM 809 O O . TRP A 1 102 ? -18.182 12.734 -3.464 1.00 97.94 102 TRP A O 1
ATOM 819 N N . ASP A 1 103 ? -16.315 11.484 -3.295 1.00 97.62 103 ASP A N 1
ATOM 820 C CA . ASP A 1 103 ? -16.973 10.208 -3.571 1.00 97.62 103 ASP A CA 1
ATOM 821 C C . ASP A 1 103 ? -17.701 9.629 -2.355 1.00 97.62 103 ASP A C 1
ATOM 823 O O . ASP A 1 103 ? -18.765 9.012 -2.486 1.00 97.62 103 ASP A O 1
ATOM 827 N N . LEU A 1 104 ? -17.129 9.810 -1.164 1.00 97.75 104 LEU A N 1
ATOM 828 C CA . LEU A 1 104 ? -17.574 9.159 0.068 1.00 97.75 104 LEU A CA 1
ATOM 829 C C . LEU A 1 104 ? -18.079 10.140 1.133 1.00 97.75 104 LEU A C 1
ATOM 831 O O . LEU A 1 104 ? -18.727 9.714 2.092 1.00 97.75 104 LEU A O 1
ATOM 835 N N . GLY A 1 105 ? -17.801 11.436 0.987 1.00 97.88 105 GLY A N 1
ATOM 836 C CA . GLY A 1 105 ? -17.967 12.419 2.054 1.00 97.88 105 GLY A CA 1
ATOM 837 C C . GLY A 1 105 ? -16.855 12.336 3.105 1.00 97.88 105 GLY A C 1
ATOM 838 O O . GLY A 1 105 ? -15.806 11.727 2.904 1.00 97.88 105 GLY A O 1
ATOM 839 N N . ASP A 1 106 ? -17.087 12.942 4.269 1.00 96.81 106 ASP A N 1
ATOM 840 C CA . ASP A 1 106 ? -16.104 13.026 5.362 1.00 96.81 106 ASP A CA 1
ATOM 841 C C . ASP A 1 106 ? -16.094 11.772 6.255 1.00 96.81 106 ASP A C 1
ATOM 843 O O . ASP A 1 106 ? -16.224 11.854 7.472 1.00 96.81 106 ASP A O 1
ATOM 847 N N . ILE A 1 107 ? -15.993 10.589 5.640 1.00 98.19 107 ILE A N 1
ATOM 848 C CA . ILE A 1 107 ? -15.963 9.296 6.354 1.00 98.19 107 ILE A CA 1
ATOM 849 C C . ILE A 1 107 ? -14.580 8.634 6.342 1.00 98.19 107 ILE A C 1
ATOM 851 O O . ILE A 1 107 ? -14.393 7.566 6.940 1.00 98.19 107 ILE A O 1
ATOM 855 N N . ARG A 1 108 ? -13.619 9.233 5.628 1.00 98.50 108 ARG A N 1
ATOM 856 C CA . ARG A 1 108 ? -12.232 8.776 5.512 1.00 98.50 108 ARG A CA 1
ATOM 857 C C . ARG A 1 108 ? -11.268 9.941 5.619 1.00 98.50 108 ARG A C 1
ATOM 859 O O . ARG A 1 108 ? -11.470 10.968 4.974 1.00 98.50 108 ARG A O 1
ATOM 866 N N . ARG A 1 109 ? -10.208 9.764 6.410 1.00 98.38 109 ARG A N 1
ATOM 867 C CA . ARG A 1 109 ? -9.213 10.812 6.639 1.00 98.38 109 ARG A CA 1
ATOM 868 C C . ARG A 1 109 ? -7.794 10.264 6.718 1.00 98.38 109 ARG A C 1
ATOM 870 O O . ARG A 1 109 ? -7.535 9.345 7.495 1.00 98.38 109 ARG A O 1
ATOM 877 N N . PHE A 1 110 ? -6.871 10.874 5.981 1.00 98.50 110 PHE A N 1
ATOM 878 C CA . PHE A 1 110 ? -5.441 10.700 6.216 1.00 98.50 110 PHE A CA 1
ATOM 879 C C . PHE A 1 110 ? -4.967 11.549 7.395 1.00 98.50 110 PHE A C 1
ATOM 881 O O . PHE A 1 110 ? -5.379 12.694 7.590 1.00 98.50 110 PHE A O 1
ATOM 888 N N . ARG A 1 111 ? -4.045 10.990 8.172 1.00 98.00 111 ARG A N 1
ATOM 889 C CA . ARG A 1 111 ? -3.224 11.710 9.142 1.00 98.00 111 ARG A CA 1
ATOM 890 C C . ARG A 1 111 ? -1.770 11.423 8.838 1.00 98.00 111 ARG A C 1
ATOM 892 O O . ARG A 1 111 ? -1.412 10.286 8.554 1.00 98.00 111 ARG A O 1
ATOM 899 N N . ILE A 1 112 ? -0.944 12.448 8.947 1.00 97.44 112 ILE A N 1
ATOM 900 C CA . ILE A 1 112 ? 0.480 12.361 8.662 1.00 97.44 112 ILE A CA 1
ATOM 901 C C . ILE A 1 112 ? 1.278 12.983 9.807 1.00 97.44 112 ILE A C 1
ATOM 903 O O . ILE A 1 112 ? 0.879 14.005 10.372 1.00 97.44 112 ILE A O 1
ATOM 907 N N . SER A 1 113 ? 2.388 12.346 10.152 1.00 96.06 113 SER A N 1
ATOM 908 C CA . SER A 1 113 ? 3.448 12.881 11.005 1.00 96.06 113 SER A CA 1
ATOM 909 C C . SER A 1 113 ? 4.812 12.552 10.394 1.00 96.06 113 SER A C 1
ATOM 911 O O . SER A 1 113 ? 4.911 12.050 9.274 1.00 96.06 113 SER A O 1
ATOM 913 N N . ASP A 1 114 ? 5.872 12.866 11.127 1.00 94.62 114 ASP A N 1
ATOM 914 C CA . ASP A 1 114 ? 7.256 12.536 10.790 1.00 94.62 114 ASP A CA 1
ATOM 915 C C . ASP A 1 114 ? 7.524 11.024 10.711 1.00 94.62 114 ASP A C 1
ATOM 917 O O . ASP A 1 114 ? 8.376 10.594 9.934 1.00 94.62 114 ASP A O 1
ATOM 921 N N . ASP A 1 115 ? 6.808 10.233 11.512 1.00 96.06 115 ASP A N 1
ATOM 922 C CA . ASP A 1 115 ? 7.046 8.803 11.710 1.00 96.06 115 ASP A CA 1
ATOM 923 C C . ASP A 1 115 ? 5.898 7.891 11.261 1.00 96.06 115 ASP A C 1
ATOM 925 O O . ASP A 1 115 ? 6.059 6.669 11.310 1.00 96.06 115 ASP A O 1
ATOM 929 N N . ARG A 1 116 ? 4.740 8.427 10.847 1.00 97.81 116 ARG A N 1
ATOM 930 C CA . ARG A 1 116 ? 3.624 7.602 10.359 1.00 97.81 116 ARG A CA 1
ATOM 931 C C . ARG A 1 116 ? 2.688 8.302 9.379 1.00 97.81 116 ARG A C 1
ATOM 933 O O . ARG A 1 116 ? 2.488 9.516 9.427 1.00 97.81 116 ARG A O 1
ATOM 940 N N . ILE A 1 117 ? 2.021 7.485 8.569 1.00 98.69 117 ILE A N 1
ATOM 941 C CA . ILE A 1 117 ? 0.799 7.847 7.845 1.00 98.69 117 ILE A CA 1
ATOM 942 C C . ILE A 1 117 ? -0.316 6.914 8.325 1.00 98.69 117 ILE A C 1
ATOM 944 O O . ILE A 1 117 ? -0.214 5.700 8.152 1.00 98.69 117 ILE A O 1
ATOM 948 N N . SER A 1 118 ? -1.376 7.472 8.910 1.00 98.62 118 SER A N 1
ATOM 949 C CA . SER A 1 118 ? -2.584 6.732 9.298 1.00 98.62 118 SER A CA 1
ATOM 950 C C . SER A 1 118 ? -3.725 7.043 8.335 1.00 98.62 118 SER A C 1
ATOM 952 O O . SER A 1 118 ? -3.955 8.201 7.985 1.00 98.62 118 SER A O 1
ATOM 954 N N . PHE A 1 119 ? -4.487 6.023 7.962 1.00 98.81 119 PHE A N 1
ATOM 955 C CA . PHE A 1 119 ? -5.761 6.158 7.274 1.00 98.81 119 PHE A CA 1
ATOM 956 C C . PHE A 1 119 ? -6.891 5.754 8.216 1.00 98.81 119 PHE A C 1
ATOM 958 O O . PHE A 1 119 ? -6.882 4.659 8.788 1.00 98.81 119 PHE A O 1
ATOM 965 N N . CYS A 1 120 ? -7.852 6.650 8.406 1.00 98.81 120 CYS A N 1
ATOM 966 C CA . CYS A 1 120 ? -8.869 6.526 9.439 1.00 98.81 120 CYS A CA 1
ATOM 967 C C . CYS A 1 120 ? -10.278 6.510 8.852 1.00 98.81 120 CYS A C 1
ATOM 969 O O . CYS A 1 120 ? -10.571 7.247 7.912 1.00 98.81 120 CYS A O 1
ATOM 971 N N . ALA A 1 121 ? -11.175 5.756 9.485 1.00 98.62 121 ALA A N 1
ATOM 972 C CA . ALA A 1 121 ? -12.599 6.047 9.438 1.00 98.62 121 ALA A CA 1
ATOM 973 C C . ALA A 1 121 ? -12.878 7.286 10.297 1.00 98.62 121 ALA A C 1
ATOM 975 O O . ALA A 1 121 ? -12.304 7.423 11.382 1.00 98.62 121 ALA A O 1
ATOM 976 N N . ALA A 1 122 ? -13.744 8.166 9.805 1.00 98.12 122 ALA A N 1
ATOM 977 C CA . ALA A 1 122 ? -14.164 9.371 10.503 1.00 98.12 122 ALA A CA 1
ATOM 978 C C . ALA A 1 122 ? -15.657 9.304 10.845 1.00 98.12 122 ALA A C 1
ATOM 980 O O . ALA A 1 122 ? -16.476 8.957 9.992 1.00 98.12 122 ALA A O 1
ATOM 981 N N . ASP A 1 123 ? -15.981 9.647 12.088 1.00 97.19 123 ASP A N 1
ATOM 982 C CA . ASP A 1 123 ? -17.337 9.921 12.562 1.00 97.19 123 ASP A CA 1
ATOM 983 C C . ASP A 1 123 ? -17.318 11.276 13.285 1.00 97.19 123 ASP A C 1
ATOM 985 O O . ASP A 1 123 ? -16.980 11.392 14.465 1.00 97.19 123 ASP A O 1
ATOM 989 N N . GLY A 1 124 ? -17.547 12.342 12.514 1.00 93.88 124 GLY A N 1
ATOM 990 C CA . GLY A 1 124 ? -17.318 13.713 12.965 1.00 93.88 124 GLY A CA 1
ATOM 991 C C . GLY A 1 124 ? -15.848 13.957 13.326 1.00 93.88 124 GLY A C 1
ATOM 992 O O . GLY A 1 124 ? -14.965 13.912 12.465 1.00 93.88 124 GLY A O 1
ATOM 993 N N . ASP A 1 125 ? -15.592 14.228 14.606 1.00 93.12 125 ASP A N 1
ATOM 994 C CA . ASP A 1 125 ? -14.242 14.456 15.137 1.00 93.12 125 ASP A CA 1
ATOM 995 C C . ASP A 1 125 ? -13.554 13.160 15.599 1.00 93.12 125 ASP A C 1
ATOM 997 O O 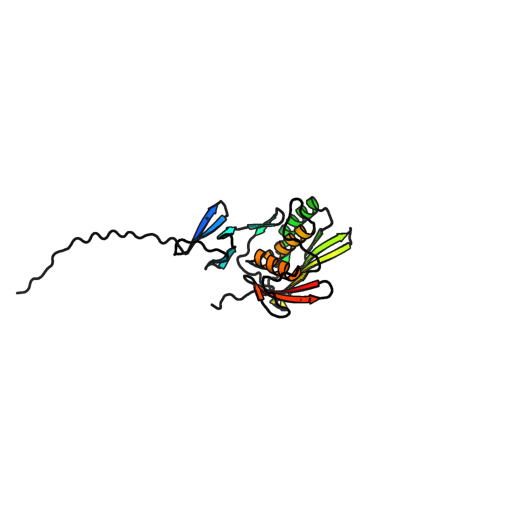. ASP A 1 125 ? -12.337 13.146 15.817 1.00 93.12 125 ASP A O 1
ATOM 1001 N N . GLU A 1 126 ? -14.304 12.065 15.746 1.00 97.06 126 GLU A N 1
ATOM 1002 C CA . GLU A 1 126 ? -13.749 10.776 16.145 1.00 97.06 126 GLU A CA 1
ATOM 1003 C C . GLU A 1 126 ? -13.075 10.095 14.952 1.00 97.06 126 GLU A C 1
ATOM 1005 O O . GLU A 1 126 ? -13.655 9.946 13.875 1.00 97.06 126 GLU A O 1
ATOM 1010 N N . LEU A 1 127 ? -11.825 9.669 15.150 1.00 98.06 127 LEU A N 1
ATOM 1011 C CA . LEU A 1 127 ? -11.024 9.002 14.130 1.00 98.06 127 LEU A CA 1
ATOM 1012 C C . LEU A 1 127 ? -10.609 7.617 14.613 1.00 98.06 127 LEU A C 1
ATOM 1014 O O . LEU A 1 127 ? -9.905 7.486 15.615 1.00 98.06 127 LEU A O 1
ATOM 1018 N N . THR A 1 128 ? -10.992 6.595 13.851 1.00 98.19 128 THR A N 1
ATOM 1019 C CA . THR A 1 128 ? -10.589 5.204 14.086 1.00 98.19 128 THR A CA 1
ATOM 1020 C C . THR A 1 128 ? -9.603 4.768 13.012 1.00 98.19 128 THR A C 1
ATOM 1022 O O . THR A 1 128 ? -9.944 4.754 11.833 1.00 98.19 128 THR A O 1
ATOM 1025 N N . GLU A 1 129 ? -8.379 4.415 13.405 1.00 98.31 129 GLU A N 1
ATOM 1026 C CA . GLU A 1 129 ? -7.352 3.941 12.470 1.00 98.31 129 GLU A CA 1
ATOM 1027 C C . GLU A 1 129 ? -7.765 2.613 11.826 1.00 98.31 129 GLU A C 1
ATOM 1029 O O . GLU A 1 129 ? -7.975 1.616 12.520 1.00 98.31 129 GLU A O 1
ATOM 1034 N N . LEU A 1 130 ? -7.836 2.602 10.496 1.00 98.62 130 LEU A N 1
ATOM 1035 C CA . LEU A 1 130 ? -8.081 1.410 9.686 1.00 98.62 130 LEU A CA 1
ATOM 1036 C C . LEU A 1 130 ? -6.766 0.742 9.305 1.00 98.62 130 LEU A C 1
ATOM 1038 O O . LEU A 1 130 ? -6.639 -0.478 9.396 1.00 98.62 130 LEU A O 1
ATOM 1042 N N . PHE A 1 131 ? -5.778 1.546 8.919 1.00 98.56 131 PHE A N 1
ATOM 1043 C CA . PHE A 1 131 ? -4.396 1.111 8.818 1.00 98.56 131 PHE A CA 1
ATOM 1044 C C . PHE A 1 131 ? -3.422 2.264 9.020 1.00 98.56 131 PHE A C 1
ATOM 1046 O O . PHE A 1 131 ? -3.741 3.421 8.748 1.00 98.56 131 PHE A O 1
ATOM 1053 N N . THR A 1 132 ? -2.219 1.923 9.470 1.00 98.75 132 THR A N 1
ATOM 1054 C CA . THR A 1 132 ? -1.144 2.880 9.728 1.00 98.75 132 THR A CA 1
ATOM 1055 C C . THR A 1 132 ? 0.180 2.305 9.256 1.00 98.75 132 THR A C 1
ATOM 1057 O O . THR A 1 132 ? 0.533 1.187 9.631 1.00 98.75 132 THR A O 1
ATOM 1060 N N . LEU A 1 133 ? 0.913 3.073 8.452 1.00 98.81 133 LEU A N 1
ATOM 1061 C CA . LEU A 1 133 ? 2.287 2.778 8.063 1.00 98.81 133 LEU A CA 1
ATOM 1062 C C . LEU A 1 133 ? 3.233 3.602 8.936 1.00 98.81 133 LEU A C 1
ATOM 1064 O O . LEU A 1 133 ? 3.264 4.826 8.830 1.00 98.81 133 LEU A O 1
ATOM 1068 N N . TYR A 1 134 ? 3.996 2.927 9.784 1.00 98.44 134 TYR A N 1
ATOM 1069 C CA . TYR A 1 134 ? 5.022 3.500 10.645 1.00 98.44 134 TYR A CA 1
ATOM 1070 C C . TYR A 1 134 ? 6.400 3.374 10.001 1.00 98.44 134 TYR A C 1
ATOM 1072 O O . TYR A 1 134 ? 6.734 2.340 9.420 1.00 98.44 134 TYR A O 1
ATOM 1080 N N . GLN A 1 135 ? 7.220 4.403 10.169 1.00 97.38 135 GLN A N 1
ATOM 1081 C CA . GLN A 1 135 ? 8.628 4.427 9.805 1.00 97.38 135 GLN A CA 1
ATOM 1082 C C . GLN A 1 135 ? 9.489 4.181 11.048 1.00 97.38 135 GLN A C 1
ATOM 1084 O O . GLN A 1 135 ? 9.688 5.070 11.878 1.00 97.38 135 GLN A O 1
ATOM 1089 N N . ASN A 1 136 ? 10.084 2.994 11.152 1.00 94.94 136 ASN A N 1
ATOM 1090 C CA . ASN A 1 136 ? 10.962 2.651 12.266 1.00 94.94 136 ASN A CA 1
ATOM 1091 C C . ASN A 1 136 ? 12.423 2.935 11.899 1.00 94.94 136 ASN A C 1
ATOM 1093 O O . ASN A 1 136 ? 13.193 2.019 11.600 1.00 94.94 136 ASN A O 1
ATOM 1097 N N . ARG A 1 137 ? 12.826 4.211 11.971 1.00 90.25 137 ARG A N 1
ATOM 1098 C CA . ARG A 1 137 ? 14.168 4.682 11.558 1.00 90.25 137 ARG A CA 1
ATOM 1099 C C . ARG A 1 137 ? 15.315 3.877 12.182 1.00 90.25 137 ARG A C 1
ATOM 1101 O O . ARG A 1 137 ? 16.251 3.492 11.493 1.00 90.25 137 ARG A O 1
ATOM 1108 N N . ASN A 1 138 ? 15.208 3.564 13.474 1.00 85.06 138 ASN A N 1
ATOM 1109 C CA . ASN A 1 138 ? 16.226 2.802 14.211 1.00 85.06 138 ASN A CA 1
ATOM 1110 C C . ASN A 1 138 ? 16.172 1.290 13.949 1.00 85.06 138 ASN A C 1
ATOM 1112 O O . ASN A 1 138 ? 17.169 0.601 14.143 1.00 85.06 138 ASN A O 1
ATOM 1116 N N . GLY A 1 139 ? 15.002 0.774 13.568 1.00 81.50 139 GLY A N 1
ATOM 1117 C CA . GLY A 1 139 ? 14.796 -0.644 13.276 1.00 81.50 139 GLY A CA 1
ATOM 1118 C C . GLY A 1 139 ? 15.147 -1.019 11.838 1.00 81.50 139 GLY A C 1
ATOM 1119 O O . GLY A 1 139 ? 15.229 -2.203 11.537 1.00 81.50 139 GLY A O 1
ATOM 1120 N N . GLY A 1 140 ? 15.345 -0.027 10.961 1.00 89.31 140 GLY A N 1
ATOM 1121 C CA . GLY A 1 140 ? 15.629 -0.255 9.545 1.00 89.31 140 GLY A CA 1
ATOM 1122 C C . GLY A 1 140 ? 14.449 -0.856 8.779 1.00 89.31 140 GLY A C 1
ATOM 1123 O O . GLY A 1 140 ? 14.664 -1.488 7.751 1.00 89.31 140 GLY A O 1
ATOM 1124 N N . ASN A 1 141 ? 13.216 -0.668 9.262 1.00 95.38 141 ASN A N 1
ATOM 1125 C CA . ASN A 1 141 ? 12.008 -1.220 8.649 1.00 95.38 141 ASN A CA 1
ATOM 1126 C C . ASN A 1 141 ? 10.836 -0.230 8.662 1.00 95.38 141 ASN A C 1
ATOM 1128 O O . ASN A 1 141 ? 10.836 0.770 9.386 1.00 95.38 141 ASN A O 1
ATOM 1132 N N . TYR A 1 142 ? 9.820 -0.538 7.866 1.00 98.50 142 TYR A N 1
ATOM 1133 C CA . TYR A 1 142 ? 8.473 -0.020 8.048 1.00 98.50 142 TYR A CA 1
ATOM 1134 C C . TYR A 1 142 ? 7.607 -1.066 8.748 1.00 98.50 142 TYR A C 1
ATOM 1136 O O . TYR A 1 142 ? 7.789 -2.272 8.565 1.00 98.50 142 TYR A O 1
ATOM 1144 N N . GLN A 1 143 ? 6.626 -0.599 9.511 1.00 98.31 143 GLN A N 1
ATOM 1145 C CA . GLN A 1 143 ? 5.582 -1.443 10.077 1.00 98.31 143 GLN A CA 1
ATOM 1146 C C . GLN A 1 143 ? 4.228 -0.972 9.556 1.00 98.31 143 GLN A C 1
ATOM 1148 O O . GLN A 1 143 ? 3.837 0.166 9.791 1.00 98.31 143 GLN A O 1
ATOM 1153 N N . LEU A 1 144 ? 3.494 -1.845 8.877 1.00 98.75 144 LEU A N 1
ATOM 1154 C CA . LEU A 1 144 ? 2.105 -1.608 8.506 1.00 98.75 144 LEU A CA 1
ATOM 1155 C C . LEU A 1 144 ? 1.196 -2.346 9.489 1.00 98.75 144 LEU A C 1
ATOM 1157 O O . LEU A 1 144 ? 1.271 -3.565 9.612 1.00 98.75 144 LEU A O 1
ATOM 1161 N N . VAL A 1 145 ? 0.306 -1.619 10.153 1.00 98.69 145 VAL A N 1
ATOM 1162 C CA . VAL A 1 145 ? -0.773 -2.195 10.963 1.00 98.69 145 VAL A CA 1
ATOM 1163 C C . VAL A 1 145 ? -2.071 -2.066 10.178 1.00 98.69 145 VAL A C 1
ATOM 1165 O O . VAL A 1 145 ? -2.427 -0.954 9.806 1.00 98.69 145 VAL A O 1
ATOM 1168 N N . LEU A 1 146 ? -2.782 -3.169 9.941 1.00 98.56 146 LEU A N 1
ATOM 1169 C CA . LEU A 1 146 ? -4.023 -3.234 9.161 1.00 98.56 146 LEU A CA 1
ATOM 1170 C C . LEU A 1 146 ? -5.160 -3.831 9.999 1.00 98.56 146 LEU A C 1
ATOM 1172 O O . LEU A 1 146 ? -4.977 -4.869 10.624 1.00 98.56 146 LEU A O 1
ATOM 1176 N N . LYS A 1 147 ? -6.322 -3.172 10.031 1.00 98.06 147 LYS A N 1
ATOM 1177 C CA . LYS A 1 147 ? -7.458 -3.496 10.920 1.00 98.06 147 LYS A CA 1
ATOM 1178 C C . LYS A 1 147 ? -8.811 -3.539 10.205 1.00 98.06 147 LYS A C 1
ATOM 1180 O O . LYS A 1 147 ? -9.843 -3.701 10.849 1.00 98.06 147 LYS A O 1
ATOM 1185 N N . THR A 1 148 ? -8.834 -3.344 8.888 1.00 97.69 148 THR A N 1
ATOM 1186 C CA . THR A 1 148 ? -10.071 -3.240 8.102 1.00 97.69 148 THR A CA 1
ATOM 1187 C C . THR A 1 148 ? -10.104 -4.266 6.985 1.00 97.69 148 THR A C 1
ATOM 1189 O O . THR A 1 148 ? -9.060 -4.599 6.432 1.00 97.69 148 THR A O 1
ATOM 1192 N N . GLY A 1 149 ? -11.298 -4.738 6.632 1.00 97.00 149 GLY A N 1
ATOM 1193 C CA . GLY A 1 149 ? -11.496 -5.529 5.419 1.00 97.00 149 GLY A CA 1
ATOM 1194 C C . GLY A 1 149 ? -11.291 -4.674 4.167 1.00 97.00 149 GLY A C 1
ATOM 1195 O O . GLY A 1 149 ? -11.612 -3.481 4.156 1.00 97.00 149 GLY A O 1
ATOM 1196 N N . LEU A 1 150 ? -10.764 -5.291 3.119 1.00 97.94 150 LEU A N 1
ATOM 1197 C CA . LEU A 1 150 ? -10.381 -4.645 1.869 1.00 97.94 150 LEU A CA 1
ATOM 1198 C C . LEU A 1 150 ? -11.083 -5.316 0.684 1.00 97.94 150 LEU A C 1
ATOM 1200 O O . LEU A 1 150 ? -11.337 -6.518 0.678 1.00 97.94 150 LEU A O 1
ATOM 1204 N N . THR A 1 151 ? -11.356 -4.546 -0.368 1.00 97.31 151 THR A N 1
ATOM 1205 C CA . THR A 1 151 ? -11.867 -5.082 -1.637 1.00 97.31 151 THR A CA 1
ATOM 1206 C C . THR A 1 151 ? -10.992 -4.597 -2.781 1.00 97.31 151 THR A C 1
ATOM 1208 O O . THR A 1 151 ? -10.909 -3.404 -3.020 1.00 97.31 151 THR A O 1
ATOM 1211 N N . ARG A 1 152 ? -10.380 -5.503 -3.544 1.00 94.25 152 ARG A N 1
ATOM 1212 C CA . ARG A 1 152 ? -9.537 -5.109 -4.686 1.00 94.25 152 ARG A CA 1
ATOM 1213 C C . ARG A 1 152 ? -10.342 -4.668 -5.912 1.00 94.25 152 ARG A C 1
ATOM 1215 O O . ARG A 1 152 ? -9.945 -3.770 -6.642 1.00 94.25 152 ARG A O 1
ATOM 1222 N N . GLU A 1 153 ? -11.490 -5.301 -6.141 1.00 92.69 153 GLU A N 1
ATOM 1223 C CA . GLU A 1 153 ? -12.298 -5.083 -7.343 1.00 92.69 153 GLU A CA 1
ATOM 1224 C C . GLU A 1 153 ? -13.342 -3.980 -7.132 1.00 92.69 153 GLU A C 1
ATOM 1226 O O . GLU A 1 153 ? -14.251 -4.116 -6.314 1.00 92.69 153 GLU A O 1
ATOM 1231 N N . ALA A 1 154 ? -13.267 -2.912 -7.926 1.00 89.69 154 ALA A N 1
ATOM 1232 C CA . ALA A 1 154 ? -14.179 -1.771 -7.833 1.00 89.69 154 ALA A CA 1
ATOM 1233 C C . ALA A 1 154 ? -15.657 -2.149 -8.081 1.00 89.69 154 ALA A C 1
ATOM 1235 O O . ALA A 1 154 ? -16.580 -1.540 -7.543 1.00 89.69 154 ALA A O 1
ATOM 1236 N N . GLY A 1 155 ? -15.927 -3.161 -8.910 1.00 88.56 155 GLY A N 1
ATOM 1237 C CA . GLY A 1 155 ? -17.283 -3.419 -9.402 1.00 88.56 155 GLY A CA 1
ATOM 1238 C C . GLY A 1 155 ? -17.863 -2.216 -10.171 1.00 88.56 155 GLY A C 1
ATOM 1239 O O . GLY A 1 155 ? -17.149 -1.310 -10.582 1.00 88.56 155 GLY A O 1
ATOM 1240 N N . LYS A 1 156 ? -19.185 -2.194 -10.403 1.00 90.44 156 LYS A N 1
ATOM 1241 C CA . LYS A 1 156 ? -19.853 -1.076 -11.116 1.00 90.44 156 LYS A CA 1
ATOM 1242 C C . LYS A 1 156 ? -20.006 0.189 -10.271 1.00 90.44 156 LYS A C 1
ATOM 1244 O O . LYS A 1 156 ? -20.117 1.281 -10.813 1.00 90.44 156 LYS A O 1
ATOM 1249 N N . LYS A 1 157 ? -20.110 0.009 -8.957 1.00 92.50 157 LYS A N 1
ATOM 1250 C CA . LYS A 1 157 ? -20.152 1.073 -7.963 1.00 92.50 157 LYS A CA 1
ATOM 1251 C C . LYS A 1 157 ? -19.132 0.688 -6.893 1.00 92.50 157 LYS A C 1
ATOM 1253 O O . LYS A 1 157 ? -19.418 -0.267 -6.165 1.00 92.50 157 LYS A O 1
ATOM 1258 N N . PRO A 1 158 ? -17.992 1.389 -6.817 1.00 95.56 158 PRO A N 1
ATOM 1259 C CA . PRO A 1 158 ? -16.959 1.084 -5.843 1.00 95.56 158 PRO A CA 1
ATOM 1260 C C . PRO A 1 158 ? -17.488 1.086 -4.411 1.00 95.56 158 PRO A C 1
ATOM 1262 O O . PRO A 1 158 ? -18.281 1.943 -4.014 1.00 95.56 158 PRO A O 1
ATOM 1265 N N . SER A 1 159 ? -17.091 0.067 -3.650 1.00 97.38 159 SER A N 1
ATOM 1266 C CA . SER A 1 159 ? -17.386 -0.033 -2.219 1.00 97.38 159 SER A CA 1
ATOM 1267 C C . SER A 1 159 ? -16.405 0.819 -1.417 1.00 97.38 159 SER A C 1
ATOM 1269 O O . SER A 1 159 ? -15.303 1.090 -1.880 1.00 97.38 159 SER A O 1
ATOM 1271 N N . VAL A 1 160 ? -16.745 1.182 -0.178 1.00 98.00 160 VAL A N 1
ATOM 1272 C CA . VAL A 1 160 ? -15.802 1.899 0.701 1.00 98.00 160 VAL A CA 1
ATOM 1273 C C . VAL A 1 160 ? -14.512 1.093 0.905 1.00 98.00 160 VAL A C 1
ATOM 1275 O O . VAL A 1 160 ? -13.426 1.639 0.774 1.00 98.00 160 VAL A O 1
ATOM 1278 N N . SER A 1 161 ? -14.616 -0.227 1.098 1.00 97.94 161 SER A N 1
ATOM 1279 C CA . SER A 1 161 ? -13.444 -1.108 1.223 1.00 97.94 161 SER A CA 1
ATOM 1280 C C . SER A 1 161 ? -12.564 -1.169 -0.033 1.00 97.94 161 SER A C 1
ATOM 1282 O O . SER A 1 161 ? -11.426 -1.626 0.050 1.00 97.94 161 SER A O 1
ATOM 1284 N N . TRP A 1 162 ? -13.075 -0.736 -1.191 1.00 98.50 162 TRP A N 1
ATOM 1285 C CA . TRP A 1 162 ? -12.266 -0.569 -2.396 1.00 98.50 162 TRP A CA 1
ATOM 1286 C C . TRP A 1 162 ? -11.410 0.691 -2.346 1.00 98.50 162 TRP A C 1
ATOM 1288 O O . TRP A 1 162 ? -10.209 0.616 -2.584 1.00 98.50 162 TRP A O 1
ATOM 1298 N N . TYR A 1 163 ? -11.985 1.820 -1.931 1.00 98.62 163 TYR A N 1
ATOM 1299 C CA . TYR A 1 163 ? -11.196 3.026 -1.668 1.00 98.62 163 TYR A CA 1
ATOM 1300 C C . TYR A 1 163 ? -10.144 2.771 -0.584 1.00 98.62 163 TYR A C 1
ATOM 1302 O O . TYR A 1 163 ? -9.001 3.193 -0.730 1.00 98.62 163 TYR A O 1
ATOM 1310 N N . ASP A 1 164 ? -10.499 2.014 0.460 1.00 98.69 164 ASP A N 1
ATOM 1311 C CA . ASP A 1 164 ? -9.564 1.625 1.518 1.00 98.69 164 ASP A CA 1
ATOM 1312 C C . ASP A 1 164 ? -8.367 0.829 0.946 1.00 98.69 164 ASP A C 1
ATOM 1314 O O . ASP A 1 164 ? -7.224 1.068 1.340 1.00 98.69 164 ASP A O 1
ATOM 1318 N N . TYR A 1 165 ? -8.599 -0.063 -0.029 1.00 98.69 165 TYR A N 1
ATOM 1319 C CA . TYR A 1 165 ? -7.532 -0.787 -0.732 1.00 98.69 165 TYR A CA 1
ATOM 1320 C C . TYR A 1 165 ? -6.674 0.132 -1.615 1.00 98.69 165 TYR A C 1
ATOM 1322 O O . TYR A 1 165 ? -5.446 0.044 -1.572 1.00 98.69 165 TYR A O 1
ATOM 1330 N N . GLU A 1 166 ? -7.279 1.050 -2.370 1.00 98.62 166 GLU A N 1
ATOM 1331 C CA . GLU A 1 166 ? -6.525 2.023 -3.173 1.00 98.62 166 GLU A CA 1
ATOM 1332 C C . GLU A 1 166 ? -5.647 2.931 -2.296 1.00 98.62 166 GLU A C 1
ATOM 1334 O O . GLU A 1 166 ? -4.506 3.237 -2.646 1.00 98.62 166 GLU A O 1
ATOM 1339 N N . CYS A 1 167 ? -6.124 3.300 -1.107 1.00 98.69 167 CYS A N 1
ATOM 1340 C CA . CYS A 1 167 ? -5.331 4.034 -0.127 1.00 98.69 167 CYS A CA 1
ATOM 1341 C C . CYS A 1 167 ? -4.199 3.180 0.470 1.00 98.69 167 CYS A C 1
ATOM 1343 O O . CYS A 1 167 ? -3.099 3.692 0.665 1.00 98.69 167 CYS A O 1
ATOM 1345 N N . LEU A 1 168 ? -4.401 1.880 0.710 1.00 98.75 168 LEU A N 1
ATOM 1346 C CA . LEU A 1 168 ? -3.301 0.981 1.084 1.00 98.75 168 LEU A CA 1
ATOM 1347 C C . LEU A 1 168 ? -2.236 0.927 -0.025 1.00 98.75 168 LEU A C 1
ATOM 1349 O O . LEU A 1 168 ? -1.038 1.034 0.252 1.00 98.75 168 LEU A O 1
ATOM 1353 N N . ARG A 1 169 ? -2.676 0.806 -1.282 1.00 97.94 169 ARG A N 1
ATOM 1354 C CA . ARG A 1 169 ? -1.810 0.808 -2.465 1.00 97.94 169 ARG A CA 1
ATOM 1355 C C . ARG A 1 169 ? -0.977 2.085 -2.533 1.00 97.94 169 ARG A C 1
ATOM 1357 O O . ARG A 1 169 ? 0.241 2.005 -2.674 1.00 97.94 169 ARG A O 1
ATOM 1364 N N . LEU A 1 170 ? -1.595 3.248 -2.317 1.00 98.19 170 LEU A N 1
ATOM 1365 C CA . LEU A 1 170 ? -0.914 4.546 -2.253 1.00 98.19 170 LEU A CA 1
ATOM 1366 C C . LEU A 1 170 ? 0.261 4.565 -1.262 1.00 98.19 170 LEU A C 1
ATOM 1368 O O . LEU A 1 170 ? 1.331 5.093 -1.578 1.00 98.19 170 LEU A O 1
ATOM 1372 N N . LEU A 1 171 ? 0.062 4.002 -0.067 1.00 98.19 171 LEU A N 1
ATOM 1373 C CA . LEU A 1 171 ? 1.068 3.966 0.998 1.00 98.19 171 LEU A CA 1
ATOM 1374 C C . LEU A 1 171 ? 2.222 3.020 0.654 1.00 98.19 171 LEU A C 1
ATOM 1376 O O . LEU A 1 171 ? 3.381 3.341 0.904 1.00 98.19 171 LEU A O 1
ATOM 1380 N N . LEU A 1 172 ? 1.931 1.868 0.053 1.00 98.12 172 LEU A N 1
ATOM 1381 C CA . LEU A 1 172 ? 2.965 0.890 -0.288 1.00 98.12 172 LEU A CA 1
ATOM 1382 C C . LEU A 1 172 ? 3.767 1.300 -1.530 1.00 98.12 172 LEU A C 1
ATOM 1384 O O . LEU A 1 172 ? 4.977 1.074 -1.570 1.00 98.12 172 LEU A O 1
ATOM 1388 N N . ARG A 1 173 ? 3.155 2.025 -2.475 1.00 95.56 173 ARG A N 1
ATOM 1389 C CA . ARG A 1 173 ? 3.871 2.728 -3.558 1.00 95.56 173 ARG A CA 1
ATOM 1390 C C . ARG A 1 173 ? 4.825 3.801 -3.054 1.00 95.56 173 ARG A C 1
ATOM 1392 O O . ARG A 1 173 ? 5.864 4.027 -3.669 1.00 95.56 173 ARG A O 1
ATOM 1399 N N . ARG A 1 174 ? 4.519 4.441 -1.921 1.00 95.56 174 ARG A N 1
ATOM 1400 C CA . ARG A 1 174 ? 5.435 5.426 -1.335 1.00 95.56 174 ARG A CA 1
ATOM 1401 C C . ARG A 1 174 ? 6.766 4.801 -0.921 1.00 95.56 174 ARG A C 1
ATOM 1403 O O . ARG A 1 174 ? 7.788 5.474 -1.008 1.00 95.56 174 ARG A O 1
ATOM 1410 N N . ILE A 1 175 ? 6.774 3.546 -0.478 1.00 96.44 175 ILE A N 1
ATOM 1411 C CA . ILE A 1 175 ? 7.987 2.919 0.063 1.00 96.44 175 ILE A CA 1
ATOM 1412 C C . ILE A 1 175 ? 8.669 1.938 -0.891 1.00 96.44 175 ILE A C 1
ATOM 1414 O O . ILE A 1 175 ? 9.859 1.702 -0.736 1.00 96.44 175 ILE A O 1
ATOM 1418 N N . SER A 1 176 ? 7.966 1.388 -1.882 1.00 94.75 176 SER A N 1
ATOM 1419 C CA . SER A 1 176 ? 8.465 0.299 -2.733 1.00 94.75 176 SER A CA 1
ATOM 1420 C C . SER A 1 176 ? 8.356 0.642 -4.219 1.00 94.75 176 SER A C 1
ATOM 1422 O O . SER A 1 176 ? 7.357 1.215 -4.661 1.00 94.75 176 SER A O 1
ATOM 1424 N N . ARG A 1 177 ? 9.356 0.230 -5.014 1.00 91.00 177 ARG A N 1
ATOM 1425 C CA . ARG A 1 177 ? 9.279 0.271 -6.490 1.00 91.00 177 ARG A CA 1
ATOM 1426 C C . ARG A 1 177 ? 8.172 -0.629 -7.017 1.00 91.00 177 ARG A C 1
ATOM 1428 O O . ARG A 1 177 ? 7.502 -0.309 -7.989 1.00 91.00 177 ARG A O 1
ATOM 1435 N N . THR A 1 178 ? 7.984 -1.757 -6.343 1.00 92.19 178 THR A N 1
ATOM 1436 C CA . THR A 1 178 ? 6.972 -2.770 -6.631 1.00 92.19 178 THR A CA 1
ATOM 1437 C C . THR A 1 1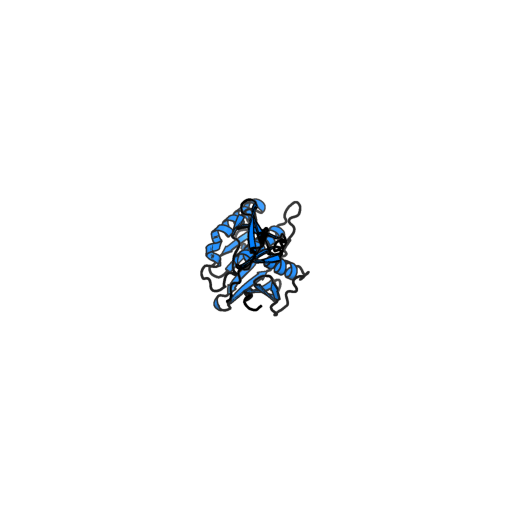78 ? 5.726 -2.558 -5.770 1.00 92.19 178 THR A C 1
ATOM 1439 O O . THR A 1 178 ? 5.109 -3.520 -5.321 1.00 92.19 178 THR A O 1
ATOM 1442 N N . GLY A 1 179 ? 5.358 -1.301 -5.497 1.00 94.31 179 GLY A N 1
ATOM 1443 C CA . GLY A 1 179 ? 4.329 -0.953 -4.514 1.00 94.31 179 GLY A CA 1
ATOM 1444 C C . GLY A 1 179 ? 2.960 -1.594 -4.748 1.00 94.31 179 GLY A C 1
ATOM 1445 O O . GLY A 1 179 ? 2.319 -1.994 -3.781 1.00 94.31 179 GLY A O 1
ATOM 1446 N N . ASP A 1 180 ? 2.531 -1.762 -6.005 1.00 93.56 180 ASP A N 1
ATOM 1447 C CA . ASP A 1 180 ? 1.281 -2.480 -6.308 1.00 93.56 180 ASP A CA 1
ATOM 1448 C C . ASP A 1 180 ? 1.396 -3.973 -5.983 1.00 93.56 180 ASP A C 1
ATOM 1450 O O . ASP A 1 180 ? 0.519 -4.521 -5.324 1.00 93.56 180 ASP A O 1
ATOM 1454 N N . GLN A 1 181 ? 2.499 -4.624 -6.369 1.00 94.31 181 GLN A N 1
ATOM 1455 C CA . GLN A 1 181 ? 2.751 -6.030 -6.032 1.00 94.31 181 GLN A CA 1
ATOM 1456 C C . GLN A 1 181 ? 2.824 -6.231 -4.511 1.00 94.31 181 GLN A C 1
ATOM 1458 O O . GLN A 1 181 ? 2.304 -7.214 -3.983 1.00 94.31 181 GLN A O 1
ATOM 1463 N N . LEU A 1 182 ? 3.438 -5.283 -3.797 1.00 97.25 182 LEU A N 1
ATOM 1464 C CA . LEU A 1 182 ? 3.500 -5.276 -2.339 1.00 97.25 182 LEU A CA 1
ATOM 1465 C C . LEU A 1 182 ? 2.105 -5.117 -1.715 1.00 97.25 182 LEU A C 1
ATOM 1467 O O . LEU A 1 182 ? 1.771 -5.845 -0.778 1.00 97.25 182 LEU A O 1
ATOM 1471 N N . ALA A 1 183 ? 1.273 -4.223 -2.253 1.00 97.94 183 ALA A N 1
ATOM 1472 C CA . ALA A 1 183 ? -0.110 -4.046 -1.814 1.00 97.94 183 ALA A CA 1
ATOM 1473 C C . ALA A 1 183 ? -0.970 -5.284 -2.060 1.00 97.94 183 ALA A C 1
ATOM 1475 O O . ALA A 1 183 ? -1.717 -5.689 -1.168 1.00 97.94 183 ALA A O 1
ATOM 1476 N N . GLU A 1 184 ? -0.816 -5.935 -3.212 1.00 96.75 184 GLU A N 1
ATOM 1477 C CA . GLU A 1 184 ? -1.495 -7.196 -3.500 1.00 96.75 184 GLU A CA 1
ATOM 1478 C C . GLU A 1 184 ? -1.068 -8.302 -2.536 1.00 96.75 184 GLU A C 1
ATOM 1480 O O . GLU A 1 184 ? -1.919 -9.023 -2.012 1.00 96.75 184 GLU A O 1
ATOM 1485 N N . ALA A 1 185 ? 0.228 -8.420 -2.247 1.00 97.94 185 ALA A N 1
ATOM 1486 C CA . ALA A 1 185 ? 0.723 -9.427 -1.319 1.00 97.94 185 ALA A CA 1
ATOM 1487 C C . ALA A 1 185 ? 0.154 -9.238 0.096 1.00 97.94 185 ALA A C 1
ATOM 1489 O O . ALA A 1 185 ? -0.319 -10.207 0.697 1.00 97.94 185 ALA A O 1
ATOM 1490 N N . VAL A 1 186 ? 0.131 -7.997 0.597 1.00 98.38 186 VAL A N 1
ATOM 1491 C CA . VAL A 1 186 ? -0.498 -7.653 1.884 1.00 98.38 186 VAL A CA 1
ATOM 1492 C C . VAL A 1 186 ? -1.999 -7.949 1.856 1.00 98.38 186 VAL A C 1
ATOM 1494 O O . VAL A 1 186 ? -2.508 -8.592 2.775 1.00 98.38 186 VAL A O 1
ATOM 1497 N N . TYR A 1 187 ? -2.702 -7.541 0.797 1.00 98.19 187 TYR A N 1
ATOM 1498 C CA . TYR A 1 187 ? -4.135 -7.779 0.625 1.00 98.19 187 TYR A CA 1
ATOM 1499 C C . TYR A 1 187 ? -4.487 -9.267 0.663 1.00 98.19 187 TYR A C 1
ATOM 1501 O O . TYR A 1 187 ? -5.313 -9.681 1.475 1.00 98.19 187 TYR A O 1
ATOM 1509 N N . TYR A 1 188 ? -3.840 -10.093 -0.163 1.00 97.38 188 TYR A N 1
ATOM 1510 C CA . TYR A 1 188 ? -4.147 -11.522 -0.210 1.00 97.38 188 TYR A CA 1
ATOM 1511 C C . TYR A 1 188 ? -3.761 -12.231 1.086 1.00 97.38 188 TYR A C 1
ATOM 1513 O O . TYR A 1 188 ? -4.471 -13.147 1.497 1.00 97.38 188 TYR A O 1
ATOM 1521 N N . SER A 1 189 ? -2.667 -11.825 1.737 1.00 97.19 189 SER A N 1
ATOM 1522 C CA . SER A 1 189 ? -2.308 -12.334 3.065 1.00 97.19 189 SER A CA 1
ATOM 1523 C C . SER A 1 189 ? -3.387 -12.012 4.104 1.00 97.19 189 SER A C 1
ATOM 1525 O O . SER A 1 189 ? -3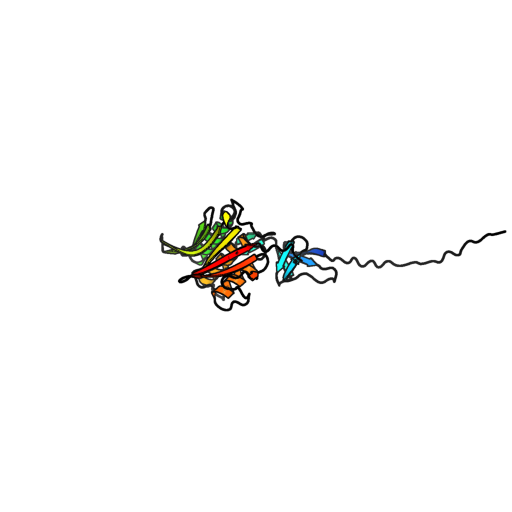.752 -12.883 4.891 1.00 97.19 189 SER A O 1
ATOM 1527 N N . TRP A 1 190 ? -3.927 -10.791 4.089 1.00 96.81 190 TRP A N 1
ATOM 1528 C CA . TRP A 1 190 ? -4.930 -10.327 5.048 1.00 96.81 190 TRP A CA 1
ATOM 1529 C C . TRP A 1 190 ? -6.320 -10.938 4.831 1.00 96.81 190 TRP A C 1
ATOM 1531 O O . TRP A 1 190 ? -6.929 -11.419 5.782 1.00 96.81 190 TRP A O 1
ATOM 1541 N N . GLU A 1 191 ? -6.796 -10.982 3.585 1.00 95.56 191 GLU A N 1
ATOM 1542 C CA . GLU A 1 191 ? -8.125 -11.512 3.235 1.00 95.56 191 GLU A CA 1
ATOM 1543 C C . GLU A 1 191 ? -8.168 -13.056 3.166 1.00 95.56 191 GLU A C 1
ATOM 1545 O O . GLU A 1 191 ? -9.220 -13.647 2.922 1.00 95.56 191 GLU A O 1
ATOM 1550 N N . GLY A 1 192 ? -7.036 -13.730 3.410 1.00 89.19 192 GLY A N 1
ATOM 1551 C CA . GLY A 1 192 ? -6.979 -15.169 3.698 1.00 89.19 192 GLY A CA 1
ATOM 1552 C C . GLY A 1 192 ? -6.600 -16.102 2.541 1.00 89.19 192 GLY A C 1
ATOM 1553 O O . GLY A 1 192 ? -6.588 -17.315 2.736 1.00 89.19 192 GLY A O 1
ATOM 1554 N N . ASP A 1 193 ? -6.261 -15.582 1.361 1.00 91.19 193 ASP A N 1
ATOM 1555 C CA . ASP A 1 193 ? -5.767 -16.390 0.230 1.00 91.19 193 ASP A CA 1
ATOM 1556 C C . ASP A 1 193 ? -4.252 -16.664 0.342 1.00 91.19 193 ASP A C 1
ATOM 1558 O O . ASP A 1 193 ? -3.768 -17.763 0.089 1.00 91.19 193 ASP A O 1
ATOM 1562 N N . ASN A 1 194 ? -3.491 -15.658 0.782 1.00 93.25 194 ASN A N 1
ATOM 1563 C CA . ASN A 1 194 ? -2.041 -15.678 0.984 1.00 93.25 194 ASN A CA 1
ATOM 1564 C C . ASN A 1 194 ? -1.238 -16.308 -0.176 1.00 93.25 194 ASN A C 1
ATOM 1566 O O . ASN A 1 194 ? -0.252 -17.016 0.033 1.00 93.25 194 ASN A O 1
ATOM 1570 N N . ARG A 1 195 ? -1.630 -16.028 -1.426 1.00 94.81 195 ARG A N 1
ATOM 1571 C CA . ARG A 1 195 ? -0.992 -16.584 -2.637 1.00 94.81 195 ARG A CA 1
ATOM 1572 C C . ARG A 1 195 ? 0.486 -16.213 -2.821 1.00 94.81 195 ARG A C 1
ATOM 1574 O O . ARG A 1 195 ? 1.208 -16.920 -3.514 1.00 94.81 195 ARG A O 1
ATOM 1581 N N . TYR A 1 196 ? 0.935 -15.129 -2.187 1.00 95.25 196 TYR A N 1
ATOM 1582 C CA . TYR A 1 196 ? 2.345 -14.713 -2.155 1.00 95.25 196 TYR A CA 1
ATOM 1583 C C . TYR A 1 196 ? 3.156 -15.467 -1.091 1.00 95.25 196 TYR A C 1
ATOM 1585 O O . TYR A 1 196 ? 4.376 -15.335 -1.032 1.00 95.25 196 TYR A O 1
ATOM 1593 N N . GLY A 1 197 ? 2.494 -16.268 -0.251 1.00 96.31 197 GLY A N 1
ATOM 1594 C CA . GLY A 1 197 ? 3.135 -17.105 0.752 1.00 96.31 197 GLY A CA 1
ATOM 1595 C C . GLY A 1 197 ? 3.791 -16.318 1.881 1.00 96.31 197 GLY A C 1
ATOM 1596 O O . GLY A 1 197 ? 4.800 -16.789 2.403 1.00 96.31 197 GLY A O 1
ATOM 1597 N N . ILE A 1 198 ? 3.248 -15.152 2.259 1.00 97.12 198 ILE A N 1
ATOM 1598 C CA . ILE A 1 198 ? 3.744 -14.365 3.394 1.00 97.12 198 ILE A CA 1
ATOM 1599 C C . ILE A 1 198 ? 3.643 -15.216 4.659 1.00 97.12 198 ILE A C 1
ATOM 1601 O O . ILE A 1 198 ? 2.596 -15.784 4.979 1.00 97.12 198 ILE A O 1
ATOM 1605 N N . LYS A 1 199 ? 4.759 -15.329 5.376 1.00 93.56 199 LYS A N 1
ATOM 1606 C CA . LYS A 1 199 ? 4.878 -16.204 6.541 1.00 93.56 199 LYS A CA 1
ATOM 1607 C C . LYS A 1 199 ? 4.814 -15.430 7.847 1.00 93.56 199 LYS A C 1
ATOM 1609 O O . LYS A 1 199 ? 5.313 -14.310 7.966 1.00 93.56 199 LYS A O 1
ATOM 1614 N N . MET A 1 200 ? 4.249 -16.088 8.856 1.00 95.19 200 MET A N 1
ATOM 1615 C CA . MET A 1 200 ? 4.289 -15.601 10.229 1.00 95.19 200 MET A CA 1
ATOM 1616 C C . MET A 1 200 ? 5.732 -15.591 10.734 1.00 95.19 200 MET A C 1
ATOM 1618 O O . MET A 1 200 ? 6.406 -16.620 10.666 1.00 95.19 200 MET A O 1
ATOM 1622 N N . TYR A 1 201 ? 6.196 -14.443 11.231 1.00 93.38 201 TYR A N 1
ATOM 1623 C CA . TYR A 1 201 ? 7.528 -14.259 11.830 1.00 93.38 201 TYR A CA 1
ATOM 1624 C C . TYR A 1 201 ? 8.718 -14.672 10.940 1.00 93.38 201 TYR A C 1
ATOM 1626 O O . TYR A 1 201 ? 9.825 -14.888 11.435 1.00 93.38 201 TYR A O 1
ATOM 1634 N N . GLN A 1 202 ? 8.511 -14.796 9.625 1.00 95.88 202 GLN A N 1
ATOM 1635 C CA . GLN A 1 202 ? 9.552 -15.147 8.665 1.00 95.88 202 GLN A CA 1
ATOM 1636 C C . GLN A 1 202 ? 9.449 -14.257 7.427 1.00 95.88 202 GLN A C 1
ATOM 1638 O O . GLN A 1 202 ? 8.374 -14.077 6.858 1.00 95.88 202 GLN A O 1
ATOM 1643 N N . GLN A 1 203 ? 10.597 -13.740 6.989 1.00 95.81 203 GLN A N 1
ATOM 1644 C CA . GLN A 1 203 ? 10.690 -12.897 5.803 1.00 95.81 203 GLN A CA 1
ATOM 1645 C C . GLN A 1 203 ? 10.333 -13.673 4.530 1.00 95.81 203 GLN A C 1
ATOM 1647 O O . GLN A 1 203 ? 10.797 -14.793 4.297 1.00 95.81 203 GLN A O 1
ATOM 1652 N N . THR A 1 204 ? 9.513 -13.041 3.701 1.00 97.25 204 THR A N 1
ATOM 1653 C CA . THR A 1 204 ? 9.075 -13.499 2.383 1.00 97.25 204 THR A CA 1
ATOM 1654 C C . THR A 1 204 ? 9.388 -12.398 1.383 1.00 97.25 204 THR A C 1
ATOM 1656 O O . THR A 1 204 ? 9.057 -11.239 1.618 1.00 97.25 204 THR A O 1
ATOM 1659 N N . ALA A 1 205 ? 10.057 -12.739 0.285 1.00 96.25 205 ALA A N 1
ATOM 1660 C CA . ALA A 1 205 ? 10.375 -11.765 -0.749 1.00 96.25 205 ALA A CA 1
ATOM 1661 C C . ALA A 1 205 ? 9.122 -11.418 -1.563 1.00 96.25 205 ALA A C 1
ATOM 1663 O O . ALA A 1 205 ? 8.460 -12.314 -2.087 1.00 96.25 205 ALA A O 1
ATOM 1664 N N . VAL A 1 206 ? 8.840 -10.125 -1.697 1.00 94.94 206 VAL A N 1
ATOM 1665 C CA . VAL A 1 206 ? 7.778 -9.580 -2.547 1.00 94.94 206 VAL A CA 1
ATOM 1666 C C . VAL A 1 206 ? 8.372 -8.398 -3.300 1.00 94.94 206 VAL A C 1
ATOM 1668 O O . VAL A 1 206 ? 8.636 -7.358 -2.703 1.00 94.94 206 VAL A O 1
ATOM 1671 N N . GLY A 1 207 ? 8.644 -8.582 -4.592 1.00 91.31 207 GLY A N 1
ATOM 1672 C CA . GLY A 1 207 ? 9.320 -7.574 -5.405 1.00 91.31 207 GLY A CA 1
ATOM 1673 C C . GLY A 1 207 ? 10.655 -7.134 -4.795 1.00 91.31 207 GLY A C 1
ATOM 1674 O O . GLY A 1 207 ? 11.547 -7.967 -4.566 1.00 91.31 207 GLY A O 1
ATOM 1675 N N . ASP A 1 208 ? 10.774 -5.832 -4.521 1.00 92.88 208 ASP A N 1
ATOM 1676 C CA . ASP A 1 208 ? 11.938 -5.211 -3.877 1.00 92.88 208 ASP A CA 1
ATOM 1677 C C . ASP A 1 208 ? 11.883 -5.160 -2.339 1.00 92.88 208 ASP A C 1
ATOM 1679 O O . ASP A 1 208 ? 12.766 -4.561 -1.722 1.00 92.88 208 ASP A O 1
ATOM 1683 N N . ALA A 1 209 ? 10.901 -5.817 -1.718 1.00 96.31 209 ALA A N 1
ATOM 1684 C CA . ALA A 1 209 ? 10.720 -5.851 -0.272 1.00 96.31 209 ALA A CA 1
ATOM 1685 C C . ALA A 1 209 ? 10.863 -7.264 0.323 1.00 96.31 209 ALA A C 1
ATOM 1687 O O . ALA A 1 209 ? 10.621 -8.289 -0.326 1.00 96.31 209 ALA A O 1
ATOM 1688 N N . LEU A 1 210 ? 11.235 -7.312 1.600 1.00 97.38 210 LEU A N 1
ATOM 1689 C CA . LEU A 1 210 ? 11.090 -8.461 2.488 1.00 97.38 210 LEU A CA 1
ATOM 1690 C C . LEU A 1 210 ? 9.928 -8.181 3.439 1.00 97.38 210 LEU A C 1
ATOM 1692 O O . LEU A 1 210 ? 9.930 -7.169 4.136 1.00 97.38 210 LEU A O 1
ATOM 1696 N N . VAL A 1 211 ? 8.945 -9.079 3.471 1.00 98.12 211 VAL A N 1
ATOM 1697 C CA . VAL A 1 211 ? 7.722 -8.922 4.266 1.00 98.12 211 VAL A CA 1
ATOM 1698 C C . VAL A 1 211 ? 7.569 -10.088 5.233 1.00 98.12 211 VAL A C 1
ATOM 1700 O O . VAL A 1 211 ? 7.732 -11.245 4.846 1.00 98.12 211 VAL A O 1
ATOM 1703 N N . SER A 1 212 ? 7.221 -9.804 6.484 1.00 97.38 212 SER A N 1
ATOM 1704 C CA . SER A 1 212 ? 6.762 -10.819 7.440 1.00 97.38 212 SER A CA 1
ATOM 1705 C C . SER A 1 212 ? 5.462 -10.386 8.104 1.00 97.38 212 SER A C 1
ATOM 1707 O O . SER A 1 212 ? 5.169 -9.192 8.170 1.00 97.38 212 SER A O 1
ATOM 1709 N N . TYR A 1 213 ? 4.681 -11.359 8.569 1.00 97.56 213 TYR A N 1
ATOM 1710 C CA . TYR A 1 213 ? 3.374 -11.133 9.180 1.00 97.56 213 TYR A CA 1
ATOM 1711 C C . TYR A 1 213 ? 3.371 -11.513 10.664 1.00 97.56 213 TYR A C 1
ATOM 1713 O O . TYR A 1 213 ? 3.992 -12.496 11.075 1.00 97.56 213 TYR A O 1
ATOM 1721 N N . GLU A 1 214 ? 2.632 -10.756 11.461 1.00 97.12 214 GLU A N 1
ATOM 1722 C CA . GLU A 1 214 ? 2.359 -11.016 12.866 1.00 97.12 214 GLU A CA 1
ATOM 1723 C C . GLU A 1 214 ? 0.869 -10.738 13.145 1.00 97.12 214 GLU A C 1
ATOM 1725 O O . GLU A 1 214 ? 0.404 -9.609 12.955 1.00 97.12 214 GLU A O 1
ATOM 1730 N N . PRO A 1 215 ? 0.087 -11.747 13.570 1.00 94.31 215 PRO A N 1
ATOM 1731 C CA . PRO A 1 215 ? -1.299 -11.529 13.959 1.00 94.31 215 PRO A CA 1
ATOM 1732 C C . PRO A 1 215 ? -1.375 -10.792 15.301 1.00 94.31 215 PRO A C 1
ATOM 1734 O O . PRO A 1 215 ? -0.627 -11.082 16.234 1.00 94.31 215 PRO A O 1
ATOM 1737 N N . SER A 1 216 ? -2.331 -9.880 15.418 1.00 94.00 216 SER A N 1
ATOM 1738 C CA . SER A 1 216 ? -2.676 -9.171 16.648 1.00 94.00 216 SER A CA 1
ATOM 1739 C C . SER A 1 216 ? -4.202 -9.096 16.783 1.00 94.00 216 SER A C 1
ATOM 1741 O O . SER A 1 216 ? -4.929 -9.364 15.826 1.00 94.00 216 SER A O 1
ATOM 1743 N N . ASP A 1 217 ? -4.720 -8.799 17.975 1.00 91.50 217 ASP A N 1
ATOM 1744 C CA . ASP A 1 217 ? -6.165 -8.818 18.238 1.00 91.50 217 ASP A CA 1
ATOM 1745 C C . ASP A 1 217 ? -6.913 -7.826 17.327 1.00 91.50 217 ASP A C 1
ATOM 1747 O O . ASP A 1 217 ? -6.764 -6.609 17.449 1.00 91.50 217 ASP A O 1
ATOM 1751 N N . GLY A 1 218 ? -7.664 -8.360 16.357 1.00 90.06 218 GLY A N 1
ATOM 1752 C CA . GLY A 1 218 ? -8.354 -7.580 15.323 1.00 90.06 218 GLY A CA 1
ATOM 1753 C C . GLY A 1 218 ? -7.438 -6.868 14.316 1.00 90.06 218 GLY A C 1
ATOM 1754 O O . GLY A 1 218 ? -7.916 -6.001 13.586 1.00 90.06 218 GLY A O 1
ATOM 1755 N N . ALA A 1 219 ? -6.144 -7.200 14.266 1.00 96.12 219 ALA A N 1
ATOM 1756 C CA . ALA A 1 219 ? -5.173 -6.523 13.413 1.00 96.12 219 ALA A CA 1
ATOM 1757 C C . ALA A 1 219 ? -4.145 -7.478 12.789 1.00 96.12 219 ALA A C 1
ATOM 1759 O O . ALA A 1 219 ? -3.732 -8.475 13.378 1.00 96.12 219 ALA A O 1
ATOM 1760 N N . GLY A 1 220 ? -3.671 -7.133 11.598 1.00 97.38 220 GLY A N 1
ATOM 1761 C CA . GLY A 1 220 ? -2.487 -7.709 10.981 1.00 97.38 220 GLY A CA 1
ATOM 1762 C C . GLY A 1 220 ? -1.323 -6.733 11.050 1.00 97.38 220 GLY A C 1
ATOM 1763 O O . GLY A 1 220 ? -1.463 -5.586 10.630 1.00 97.38 220 GLY A O 1
ATOM 1764 N N . ILE A 1 221 ? -0.182 -7.178 11.567 1.00 98.38 221 ILE A N 1
ATOM 1765 C CA . ILE A 1 221 ? 1.056 -6.399 11.586 1.00 98.38 221 ILE A CA 1
ATOM 1766 C C . ILE A 1 221 ? 1.979 -6.964 10.509 1.00 98.38 221 ILE A C 1
ATOM 1768 O O . ILE A 1 221 ? 2.278 -8.156 10.499 1.00 98.38 221 ILE A O 1
ATOM 1772 N N . TYR A 1 222 ? 2.431 -6.105 9.603 1.00 98.50 222 TYR A N 1
ATOM 1773 C CA . TYR A 1 222 ? 3.380 -6.441 8.552 1.00 98.50 222 TYR A CA 1
ATOM 1774 C C . TYR A 1 222 ? 4.668 -5.658 8.761 1.00 98.50 222 TYR A C 1
ATOM 1776 O O . TYR A 1 222 ? 4.653 -4.429 8.817 1.00 98.50 222 TYR A O 1
ATOM 1784 N N . TRP A 1 223 ? 5.783 -6.371 8.849 1.00 98.12 223 TRP A N 1
ATOM 1785 C CA . TRP A 1 223 ? 7.117 -5.780 8.901 1.00 98.12 223 TRP A CA 1
ATOM 1786 C C . TRP A 1 223 ? 7.714 -5.805 7.500 1.00 98.12 223 TRP A C 1
ATOM 1788 O O . TRP A 1 223 ? 7.750 -6.873 6.883 1.00 98.12 223 TRP A O 1
ATOM 1798 N N . ILE A 1 224 ? 8.130 -4.642 6.998 1.00 98.38 224 ILE A N 1
ATOM 1799 C CA . ILE A 1 224 ? 8.536 -4.432 5.605 1.00 98.38 224 ILE A CA 1
ATOM 1800 C C . ILE A 1 224 ? 9.935 -3.816 5.577 1.00 98.38 224 ILE A C 1
ATOM 1802 O O . ILE A 1 224 ? 10.166 -2.736 6.121 1.00 98.38 224 ILE A O 1
ATOM 1806 N N . GLU A 1 225 ? 10.859 -4.493 4.910 1.00 96.38 225 GLU A N 1
ATOM 1807 C CA . GLU A 1 225 ? 12.266 -4.107 4.787 1.00 96.38 225 GLU A CA 1
ATOM 1808 C C . GLU A 1 225 ? 12.702 -4.114 3.323 1.00 96.38 225 GLU A C 1
ATOM 1810 O O . GLU A 1 225 ? 12.105 -4.803 2.496 1.00 96.38 225 GLU A O 1
ATOM 1815 N N . GLU A 1 226 ? 13.768 -3.381 3.000 1.00 94.62 226 GLU A N 1
ATOM 1816 C CA . GLU A 1 226 ? 14.373 -3.452 1.671 1.00 94.62 226 GLU A CA 1
ATOM 1817 C C . GLU A 1 226 ? 14.952 -4.852 1.421 1.00 94.62 226 GLU A C 1
ATOM 1819 O O . GLU A 1 226 ? 15.700 -5.410 2.231 1.00 94.62 226 GLU A O 1
ATOM 1824 N N . ARG A 1 227 ? 14.656 -5.416 0.251 1.00 92.00 227 ARG A N 1
ATOM 1825 C CA . ARG A 1 227 ? 15.341 -6.608 -0.237 1.00 92.00 227 ARG A CA 1
ATOM 1826 C C . ARG A 1 227 ? 16.624 -6.190 -0.946 1.00 92.00 227 ARG A C 1
ATOM 1828 O O . ARG A 1 227 ? 16.587 -5.652 -2.049 1.00 92.00 227 ARG A O 1
ATOM 1835 N N . ASN A 1 228 ? 17.770 -6.532 -0.366 1.00 80.81 228 ASN A N 1
ATOM 1836 C CA . ASN A 1 228 ? 19.059 -6.362 -1.035 1.00 80.81 228 ASN A CA 1
ATOM 1837 C C . ASN A 1 228 ? 19.143 -7.269 -2.275 1.00 80.81 228 ASN A C 1
ATOM 1839 O O . ASN A 1 228 ? 19.364 -8.474 -2.162 1.00 80.81 228 ASN A O 1
ATOM 1843 N N . LEU A 1 229 ? 18.973 -6.686 -3.464 1.00 67.44 229 LEU A N 1
ATOM 1844 C CA . LEU A 1 229 ? 19.036 -7.399 -4.747 1.00 67.44 229 LEU A CA 1
ATOM 1845 C C . LEU A 1 229 ? 20.477 -7.615 -5.255 1.00 67.44 229 LEU A C 1
ATOM 1847 O O . LEU A 1 229 ? 20.666 -8.248 -6.284 1.00 67.44 229 LEU A O 1
ATOM 1851 N N . GLN A 1 230 ? 21.506 -7.147 -4.534 1.00 51.44 230 GLN A N 1
ATOM 1852 C CA . GLN A 1 230 ? 22.922 -7.252 -4.940 1.00 51.44 230 GLN A CA 1
ATOM 1853 C C . GLN A 1 230 ? 23.577 -8.630 -4.696 1.00 51.44 230 GLN A C 1
ATOM 1855 O O . GLN A 1 230 ? 24.796 -8.730 -4.575 1.00 51.44 230 GLN A O 1
ATOM 1860 N N . ALA A 1 231 ? 22.793 -9.704 -4.624 1.00 34.66 231 ALA A N 1
ATOM 1861 C CA . ALA A 1 231 ? 23.308 -11.062 -4.475 1.00 34.66 231 ALA A CA 1
ATOM 18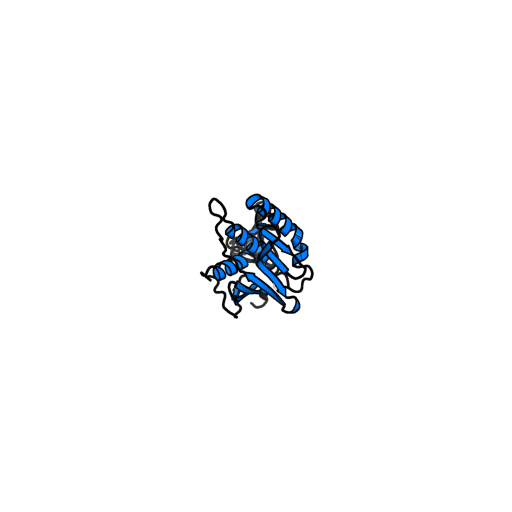62 C C . ALA A 1 231 ? 22.644 -12.002 -5.488 1.00 34.66 231 ALA A C 1
ATOM 1864 O O . ALA A 1 231 ? 21.780 -12.807 -5.137 1.00 34.66 231 ALA A O 1
ATOM 1865 N N . SER A 1 232 ? 23.057 -11.888 -6.748 1.00 32.94 232 SER A N 1
ATOM 1866 C CA . SER A 1 232 ? 22.884 -12.924 -7.771 1.00 32.94 232 SER A CA 1
ATOM 1867 C C . SER A 1 232 ? 24.111 -12.965 -8.665 1.00 32.94 232 SER A C 1
ATOM 1869 O O . SER A 1 232 ? 24.435 -11.886 -9.211 1.00 32.94 232 SER A O 1
#

Organism: NCBI:txid2838559